Protein AF-A0A6J6EUC8-F1 (afdb_monomer)

Foldseek 3Di:
DFDAFDWAAEQWECFPNDTDGTIFTHHRLFTADGPYHHDDFWYKFFFFEAEFAQAEQQDGLLQDDALVSVQNRQLLSLVQRAQAYAHEDAQDDLVSLLVSQLSLQVCQVPPDPSGRHYLWHEYADLQADLQLCQPGDSVRRDHDDPVSVVSSVVSIGAAEYEHAQPGVCNLVNLLVCVVVNHAYAYELYADFLVSLVSSVVSPHAEHAAQPRSWHPDDPVGGTNNVSQLVDLRHAYEHEQDCARDHLVVVLVSCVSHQLRYAYHQSHGNCASPAFDWGDRNPFIWGDDPQFTAGPVRRGDTGNDGLLNSLVSCVVSVHDNSSSLCNGFQVVCVSSVNNVTRRHDGGGRIDIRGD

Sequence (354 aa):
MFLSDGIIATSRAYVNNEWIDGGIKVIDSKLTSYGEVAGQNGMAIPGYVDLQVNGHGGVDLLTAKSTDEIRKLSRSLYANGVIAFLPTLITGPKELSLHALNLIEAVRKNPLPGEAQIIGTHLEGPFISPVKSGMHPVEHIKVPDQTLIGEFLRAGKISQVTIAPELPGAIELIKFLTASGVVVSLGHSNATAAQAHAGFDAGAKTITHLWNAMKKRSESEPGLAQVALERDDVIIQLIIDEVHLDSELVIHSLKQCPGRFIVTNDAVSAAGVGEGVFAFGETDIKVENGRATGMDGTLAGGVGTLDKSLKLMWEYGVGLEDAIDSVTSRPADLMDMGQLGRLDLGSPVQILSL

Secondary structure (DSSP, 8-state):
-B--SEEE--SEEEETTEEEESEEEEETTEEEEEEES--SS-EEEEPEEEEEESEETTEESSS--SHHHHHHHHHHHHHTTEEEEEEEEES--HHHHHHHHHHHHHHHHS--TTSPEE--EEEE-SSS-GGG-TTS-GGG-----HHHHHHHHHHS-EEEEEE-TTSTTHHHHHHHHHHTTPEEEE-SB---HHHHHHHHHTT--EESSTTTTBPPPPSS---HHHHHHH-TT-EEEEE-SSSSS-HHHHHHHHTTSTT-EEEE--B-TTTTT-SEEEEETTEEEEEETTEEEETTS-B-SB---HHHHHHHHHHTT--HHHHHHHTTHHHHHHTT-TTSS-B-TTS-EEEE--

Structure (mmCIF, N/CA/C/O backbone):
data_AF-A0A6J6EUC8-F1
#
_entry.id   AF-A0A6J6EUC8-F1
#
loop_
_atom_site.group_PDB
_atom_site.id
_atom_site.type_symbol
_atom_site.label_atom_id
_atom_site.label_alt_id
_atom_site.label_comp_id
_atom_site.label_asym_id
_atom_site.label_entity_id
_atom_site.label_seq_id
_atom_site.pdbx_PDB_ins_code
_atom_site.Cartn_x
_atom_site.Cartn_y
_atom_site.Cartn_z
_atom_site.occupancy
_atom_site.B_iso_or_equiv
_atom_site.auth_seq_id
_atom_site.auth_comp_id
_atom_site.auth_asym_id
_atom_site.auth_atom_id
_atom_site.pdbx_PDB_model_num
ATOM 1 N N . MET A 1 1 ? 13.551 2.974 -11.240 1.00 68.62 1 MET A N 1
ATOM 2 C CA . MET A 1 1 ? 13.252 4.003 -12.271 1.00 68.62 1 MET A CA 1
ATOM 3 C C . MET A 1 1 ? 12.922 3.304 -13.580 1.00 68.62 1 MET A C 1
ATOM 5 O O . MET A 1 1 ? 13.619 2.356 -13.932 1.00 68.62 1 MET A O 1
ATOM 9 N N . PHE A 1 2 ? 11.869 3.746 -14.271 1.00 85.69 2 PHE A N 1
ATOM 10 C CA . PHE A 1 2 ? 11.468 3.157 -15.549 1.00 85.69 2 PHE A CA 1
ATOM 11 C C . PHE A 1 2 ? 12.438 3.501 -16.674 1.00 85.69 2 PHE A C 1
ATOM 13 O O . PHE A 1 2 ? 13.008 4.591 -16.724 1.00 85.69 2 PHE A O 1
ATOM 20 N N . LEU A 1 3 ? 12.601 2.550 -17.584 1.00 84.00 3 LEU A N 1
ATOM 21 C CA . LEU A 1 3 ? 13.390 2.715 -18.796 1.00 84.00 3 LEU A CA 1
ATOM 22 C C . LEU A 1 3 ? 12.573 3.487 -19.835 1.00 84.00 3 LEU A C 1
ATOM 24 O O . LEU A 1 3 ? 11.382 3.223 -19.966 1.00 84.00 3 LEU A O 1
ATOM 28 N N . SER A 1 4 ? 13.192 4.414 -20.571 1.00 84.38 4 SER A N 1
ATOM 29 C CA . SER A 1 4 ? 12.498 5.190 -21.610 1.00 84.38 4 SER A CA 1
ATOM 30 C C . SER A 1 4 ? 12.631 4.552 -22.992 1.00 84.38 4 SER A C 1
ATOM 32 O O . SER A 1 4 ? 11.620 4.231 -23.608 1.00 84.38 4 SER A O 1
ATOM 34 N N . ASP A 1 5 ? 13.861 4.305 -23.449 1.00 89.44 5 ASP A N 1
ATOM 35 C CA . ASP A 1 5 ? 14.155 3.769 -24.777 1.00 89.44 5 ASP A CA 1
ATOM 36 C C . ASP A 1 5 ? 15.457 2.966 -24.774 1.00 89.44 5 ASP A C 1
ATOM 38 O O . ASP A 1 5 ? 16.416 3.313 -24.081 1.00 89.44 5 ASP A O 1
ATOM 42 N N . GLY A 1 6 ? 15.515 1.923 -25.601 1.00 90.12 6 GLY A N 1
ATOM 43 C CA . GLY A 1 6 ? 16.749 1.203 -25.911 1.00 90.12 6 GLY A CA 1
ATOM 44 C C . GLY A 1 6 ? 16.626 -0.314 -25.842 1.00 90.12 6 GLY A C 1
ATOM 45 O O . GLY A 1 6 ? 15.612 -0.866 -25.421 1.00 90.12 6 GLY A O 1
ATOM 46 N N . ILE A 1 7 ? 17.694 -0.989 -26.271 1.00 88.94 7 ILE A N 1
ATOM 47 C CA . ILE A 1 7 ? 17.901 -2.422 -26.037 1.00 88.94 7 ILE A CA 1
ATOM 48 C C . ILE A 1 7 ? 18.759 -2.541 -24.783 1.00 88.94 7 ILE A C 1
ATOM 50 O O . ILE A 1 7 ? 19.868 -2.006 -24.741 1.00 88.94 7 ILE A O 1
ATOM 54 N N . ILE A 1 8 ? 18.240 -3.213 -23.761 1.00 89.62 8 ILE A N 1
ATOM 55 C CA . ILE A 1 8 ? 18.886 -3.341 -22.458 1.00 89.62 8 ILE A CA 1
ATOM 56 C C . ILE A 1 8 ? 19.266 -4.798 -22.252 1.00 89.62 8 ILE A C 1
ATOM 58 O O . ILE A 1 8 ? 18.410 -5.679 -22.221 1.00 89.62 8 ILE A O 1
ATOM 62 N N . ALA A 1 9 ? 20.564 -5.042 -22.101 1.00 89.75 9 ALA A N 1
ATOM 63 C CA . ALA A 1 9 ? 21.110 -6.363 -21.837 1.00 89.75 9 ALA A CA 1
ATOM 64 C C . ALA A 1 9 ? 20.916 -6.725 -20.352 1.00 89.75 9 ALA A C 1
ATOM 66 O O . ALA A 1 9 ? 21.792 -6.479 -19.525 1.00 89.75 9 ALA A O 1
ATOM 67 N N . THR A 1 10 ? 19.748 -7.273 -20.016 1.00 91.00 10 THR A N 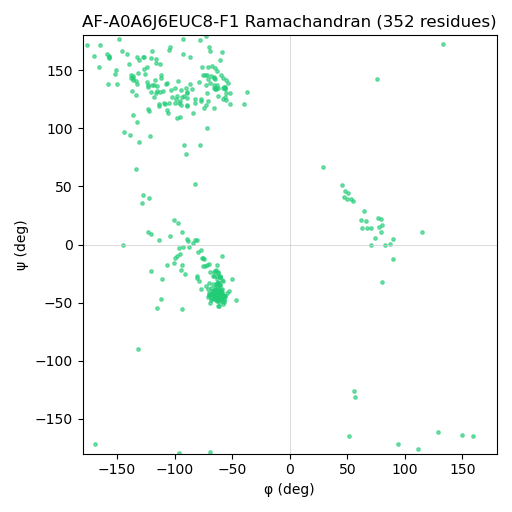1
ATOM 68 C CA . THR A 1 10 ? 19.441 -7.882 -18.711 1.00 91.00 10 THR A CA 1
ATOM 69 C C . THR A 1 10 ? 19.862 -9.348 -18.674 1.00 91.00 10 THR A C 1
ATOM 71 O O . THR A 1 10 ? 20.052 -9.964 -19.725 1.00 91.00 10 THR A O 1
ATOM 74 N N . SER A 1 11 ? 20.012 -9.919 -17.476 1.00 91.38 11 SER A N 1
ATOM 75 C CA . SER A 1 11 ? 20.226 -11.366 -17.338 1.00 91.38 11 SER A CA 1
ATOM 76 C C . SER A 1 11 ? 18.962 -12.149 -17.702 1.00 91.38 11 SER A C 1
ATOM 78 O O . SER A 1 11 ? 19.032 -13.136 -18.431 1.00 91.38 11 SER A O 1
ATOM 80 N N . ARG A 1 12 ? 17.805 -11.674 -17.229 1.00 93.62 12 ARG A N 1
ATOM 81 C CA . ARG A 1 12 ? 16.477 -12.243 -17.482 1.00 93.62 12 ARG A CA 1
ATOM 82 C C . ARG A 1 12 ? 15.367 -11.215 -17.251 1.00 93.62 12 ARG A C 1
ATOM 84 O O . ARG A 1 12 ? 15.584 -10.198 -16.588 1.00 93.62 12 ARG A O 1
ATOM 91 N N . ALA A 1 13 ? 14.175 -11.506 -17.757 1.00 94.44 13 ALA A N 1
ATOM 92 C CA . ALA A 1 13 ? 12.955 -10.725 -17.587 1.00 94.44 13 ALA A CA 1
ATOM 93 C C . ALA A 1 13 ? 11.841 -11.578 -16.962 1.00 94.44 13 ALA A C 1
ATOM 95 O O . ALA A 1 13 ? 11.642 -12.714 -17.382 1.00 94.44 13 ALA A O 1
ATOM 96 N N . TYR A 1 14 ? 11.121 -11.040 -15.976 1.00 96.19 14 TYR A N 1
ATOM 97 C CA . TYR A 1 14 ? 10.009 -11.720 -15.302 1.00 96.19 14 TYR A CA 1
ATOM 98 C C . TYR A 1 14 ? 8.685 -11.422 -16.015 1.00 96.19 14 TYR A C 1
ATOM 100 O O . TYR A 1 14 ? 7.937 -10.535 -15.606 1.00 96.19 14 TYR A O 1
ATOM 108 N N . VAL A 1 15 ? 8.443 -12.100 -17.137 1.00 94.06 15 VAL A N 1
ATOM 109 C CA . VAL A 1 15 ? 7.322 -11.854 -18.059 1.00 94.06 15 VAL A CA 1
ATOM 110 C C . VAL A 1 15 ? 6.198 -12.839 -17.765 1.00 94.06 15 VAL A C 1
ATOM 112 O O . VAL A 1 15 ? 6.435 -14.039 -17.744 1.00 94.06 15 VAL A O 1
ATOM 115 N N . ASN A 1 16 ? 4.970 -12.352 -17.559 1.00 89.06 16 ASN A N 1
ATOM 116 C CA . ASN A 1 16 ? 3.799 -13.197 -17.267 1.00 89.06 16 ASN A CA 1
ATOM 117 C C . ASN A 1 16 ? 4.045 -14.268 -16.180 1.00 89.06 16 ASN A C 1
ATOM 119 O O . ASN A 1 16 ? 3.567 -15.394 -16.290 1.00 89.06 16 ASN A O 1
ATOM 123 N N . ASN A 1 17 ? 4.767 -13.891 -15.120 1.00 87.88 17 ASN A N 1
ATOM 124 C CA . ASN A 1 17 ? 5.156 -14.746 -13.992 1.00 87.88 17 ASN A CA 1
ATOM 125 C C . ASN A 1 17 ? 6.132 -15.888 -14.345 1.00 87.88 17 ASN A C 1
ATOM 127 O O . ASN A 1 17 ? 6.264 -16.853 -13.595 1.00 87.88 17 ASN A O 1
ATOM 131 N N . GLU A 1 18 ? 6.846 -15.771 -15.465 1.00 93.50 18 GLU A N 1
ATOM 132 C CA . GLU A 1 18 ? 7.901 -16.694 -15.876 1.00 93.50 18 GLU A CA 1
ATOM 133 C C . GLU A 1 18 ? 9.207 -15.938 -16.151 1.00 93.50 18 GLU A C 1
ATOM 135 O O . GLU A 1 18 ? 9.219 -14.799 -16.623 1.00 93.50 18 GLU A O 1
ATOM 140 N N . TRP A 1 19 ? 10.342 -16.576 -15.860 1.00 95.81 19 TRP A N 1
ATOM 141 C CA . TRP A 1 19 ? 11.646 -16.025 -16.218 1.00 95.81 19 TRP A CA 1
ATOM 142 C C . TRP A 1 19 ? 11.984 -16.336 -17.670 1.00 95.81 19 TRP A C 1
ATOM 144 O O . TRP A 1 19 ? 12.097 -17.499 -18.053 1.00 95.81 19 TRP A O 1
ATOM 154 N N . ILE A 1 20 ? 12.221 -15.284 -18.446 1.00 94.94 20 ILE A N 1
ATOM 155 C CA . ILE A 1 20 ? 12.737 -15.365 -19.808 1.00 94.94 20 ILE A CA 1
ATOM 156 C C . ILE A 1 20 ? 14.179 -14.871 -19.813 1.00 94.94 20 ILE A C 1
ATOM 158 O O . ILE A 1 20 ? 14.445 -13.729 -19.435 1.00 94.94 20 ILE A O 1
ATOM 162 N N . ASP A 1 21 ? 15.111 -15.717 -20.241 1.00 93.31 21 ASP A N 1
ATOM 163 C CA . ASP A 1 21 ? 16.520 -15.343 -20.352 1.00 93.31 21 ASP A CA 1
ATOM 164 C C . ASP A 1 21 ? 16.726 -14.275 -21.428 1.00 93.31 21 ASP A C 1
ATOM 166 O O . ASP A 1 21 ? 16.109 -14.313 -22.495 1.00 93.31 21 ASP A O 1
ATOM 170 N N . GLY A 1 22 ? 17.647 -13.350 -21.167 1.00 90.81 22 GLY A N 1
ATOM 171 C CA . GLY A 1 22 ? 18.062 -12.353 -22.142 1.00 90.81 22 GLY A CA 1
ATOM 172 C C . GLY A 1 22 ? 17.648 -10.922 -21.826 1.00 90.81 22 GLY A C 1
ATOM 173 O O . GLY A 1 22 ? 17.116 -10.589 -20.762 1.00 90.81 22 GLY A O 1
ATOM 174 N N . GLY A 1 23 ? 17.966 -10.056 -22.783 1.00 91.00 23 GLY A N 1
ATOM 175 C CA . GLY A 1 23 ? 17.676 -8.633 -22.738 1.00 91.00 23 GLY A CA 1
ATOM 176 C C . GLY A 1 23 ? 16.225 -8.291 -23.071 1.00 91.00 23 GLY A C 1
ATOM 177 O O . GLY A 1 23 ? 15.429 -9.136 -23.489 1.00 91.00 23 GLY A O 1
ATOM 178 N N . ILE A 1 24 ? 15.913 -7.006 -22.957 1.00 94.31 24 ILE A N 1
ATOM 179 C CA . ILE A 1 24 ? 14.626 -6.419 -23.333 1.00 94.31 24 ILE A CA 1
ATOM 180 C C . ILE A 1 24 ? 14.818 -5.241 -24.285 1.00 94.31 24 ILE A C 1
ATOM 182 O O . ILE A 1 24 ? 15.885 -4.627 -24.325 1.00 94.31 24 ILE A O 1
ATOM 186 N N . LYS A 1 25 ? 13.758 -4.865 -24.998 1.00 94.38 25 LYS A N 1
ATOM 187 C CA . LYS A 1 25 ? 13.698 -3.617 -25.758 1.00 94.38 25 LYS A CA 1
ATOM 188 C C . LYS A 1 25 ? 12.556 -2.743 -25.277 1.00 94.38 25 LYS A C 1
ATOM 190 O O . LYS A 1 25 ? 11.410 -3.188 -25.210 1.00 94.38 25 LYS A O 1
ATOM 195 N N . VAL A 1 26 ? 12.860 -1.479 -25.027 1.00 93.94 26 VAL A N 1
ATOM 196 C CA . VAL A 1 26 ? 11.904 -0.472 -24.570 1.00 93.94 26 VAL A CA 1
ATOM 197 C C . VAL A 1 26 ? 11.805 0.640 -25.607 1.00 93.94 26 VAL A C 1
ATOM 199 O O . VAL A 1 26 ? 12.823 1.048 -26.168 1.00 93.94 26 VAL A O 1
ATOM 202 N N . ILE A 1 27 ? 10.583 1.088 -25.889 1.00 92.81 27 ILE A N 1
ATOM 203 C CA . ILE A 1 27 ? 10.290 2.265 -26.717 1.00 92.81 27 ILE A CA 1
ATOM 204 C C . ILE A 1 27 ? 9.180 3.051 -26.021 1.00 92.81 27 ILE A C 1
ATOM 206 O O . ILE A 1 27 ? 8.184 2.448 -25.616 1.00 92.81 27 ILE A O 1
ATOM 210 N N . ASP A 1 28 ? 9.333 4.367 -25.878 1.00 89.69 28 ASP A N 1
ATOM 211 C CA . ASP A 1 28 ? 8.335 5.246 -25.248 1.00 89.69 28 ASP A CA 1
ATOM 212 C C . ASP A 1 28 ? 7.865 4.741 -23.864 1.00 89.69 28 ASP A C 1
ATOM 214 O O . ASP A 1 28 ? 6.675 4.732 -23.535 1.00 89.69 28 ASP A O 1
ATOM 218 N N . SER A 1 29 ? 8.812 4.297 -23.033 1.00 88.81 29 SER A N 1
ATOM 219 C CA . SER A 1 29 ? 8.580 3.689 -21.710 1.00 88.81 29 SER A CA 1
ATOM 220 C C . SER A 1 29 ? 7.776 2.384 -21.702 1.00 88.81 29 SER A C 1
ATOM 222 O O . SER A 1 29 ? 7.216 2.017 -20.669 1.00 88.81 29 SER A O 1
ATOM 224 N N . LYS A 1 30 ? 7.706 1.672 -22.830 1.00 92.12 30 LYS A N 1
ATOM 225 C CA . LYS A 1 30 ? 6.969 0.409 -22.957 1.00 92.12 30 LYS A CA 1
ATOM 226 C C . LYS A 1 30 ? 7.862 -0.722 -23.433 1.00 92.12 30 LYS A C 1
ATOM 228 O O . LYS A 1 30 ? 8.633 -0.553 -24.377 1.00 92.12 30 LYS A O 1
ATOM 233 N N . LEU A 1 31 ? 7.713 -1.896 -22.826 1.00 94.06 31 LEU A N 1
ATOM 234 C CA . LEU A 1 31 ? 8.337 -3.124 -23.309 1.00 94.06 31 LEU A CA 1
ATOM 235 C C . LEU A 1 31 ? 7.806 -3.469 -24.712 1.00 94.06 31 LEU A C 1
ATOM 237 O O . LEU A 1 31 ? 6.598 -3.540 -24.922 1.00 94.06 31 LEU A O 1
ATOM 241 N N . THR A 1 32 ? 8.701 -3.688 -25.673 1.00 96.19 32 THR A N 1
ATOM 242 C CA . THR A 1 32 ? 8.358 -4.004 -27.076 1.00 96.19 32 THR A CA 1
ATOM 243 C C . THR A 1 32 ? 8.897 -5.351 -27.550 1.00 96.19 32 THR A C 1
ATOM 245 O O . THR A 1 32 ? 8.328 -5.935 -28.470 1.00 96.19 32 THR A O 1
ATOM 248 N N . SER A 1 33 ? 9.948 -5.865 -26.913 1.00 94.56 33 SER A N 1
ATOM 249 C CA . SER A 1 33 ? 10.435 -7.239 -27.075 1.00 94.56 33 SER A CA 1
ATOM 250 C C . SER A 1 33 ? 11.243 -7.675 -25.849 1.00 94.56 33 SER A C 1
ATOM 252 O O . SER A 1 33 ? 11.706 -6.843 -25.065 1.00 94.56 33 SER A O 1
ATOM 254 N N . TYR A 1 34 ? 11.396 -8.986 -25.683 1.00 93.94 34 TYR A N 1
ATOM 255 C CA . TYR A 1 34 ? 12.199 -9.645 -24.65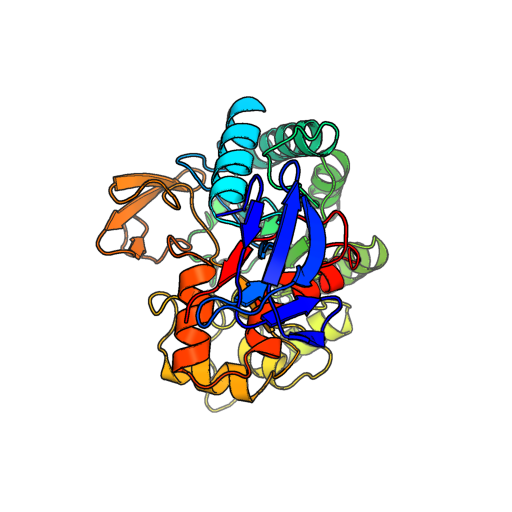2 1.00 93.94 34 TYR A CA 1
ATOM 256 C C . TYR A 1 34 ? 12.893 -10.875 -25.256 1.00 93.94 34 TYR A C 1
ATOM 258 O O . TYR A 1 34 ? 12.522 -11.320 -26.344 1.00 93.94 34 TYR A O 1
ATOM 266 N N . GLY A 1 35 ? 13.904 -11.411 -24.570 1.00 88.94 35 GLY A N 1
ATOM 267 C CA . GLY A 1 35 ? 14.768 -12.460 -25.126 1.00 88.94 35 GLY A CA 1
ATOM 268 C C . GLY A 1 35 ? 15.833 -11.917 -26.084 1.00 88.94 35 GLY A C 1
ATOM 269 O O . GLY A 1 35 ? 16.338 -12.644 -26.938 1.00 88.94 35 GLY A O 1
ATOM 270 N N . GLU A 1 36 ? 16.159 -10.626 -25.966 1.00 88.50 36 GLU A N 1
ATOM 271 C CA . GLU A 1 36 ? 17.263 -9.993 -26.692 1.00 88.50 36 GLU A CA 1
ATOM 272 C C . GLU A 1 36 ? 18.619 -10.515 -26.178 1.00 88.50 36 GLU A C 1
ATOM 274 O O . GLU A 1 36 ? 18.688 -11.342 -25.266 1.00 88.50 36 GLU A O 1
ATOM 279 N N . VAL A 1 37 ? 19.731 -10.009 -26.722 1.00 85.12 37 VAL A N 1
ATOM 280 C CA . VAL A 1 37 ? 21.082 -10.400 -26.277 1.00 85.12 37 VAL A CA 1
ATOM 281 C C . VAL A 1 37 ? 21.219 -10.265 -24.755 1.00 85.12 37 VAL A C 1
ATOM 283 O O . VAL A 1 37 ? 21.057 -9.178 -24.197 1.00 85.12 37 VAL A O 1
ATOM 286 N N . ALA A 1 38 ? 21.529 -11.385 -24.098 1.00 80.38 38 ALA A N 1
ATOM 287 C CA . ALA A 1 38 ? 21.681 -11.456 -22.653 1.00 80.38 38 ALA A CA 1
ATOM 288 C C . ALA A 1 38 ? 22.861 -10.609 -22.164 1.00 80.38 38 ALA A C 1
ATOM 290 O O . ALA A 1 38 ? 23.968 -10.672 -22.706 1.00 80.38 38 ALA A O 1
ATOM 291 N N . GLY A 1 39 ? 22.617 -9.841 -21.106 1.00 83.50 39 GLY A N 1
ATOM 292 C CA . GLY A 1 39 ? 23.663 -9.245 -20.284 1.00 83.50 39 GLY A CA 1
ATOM 293 C C . GLY A 1 39 ? 23.960 -10.101 -19.057 1.00 83.50 39 GLY A C 1
ATOM 294 O O . GLY A 1 39 ? 23.367 -11.155 -18.851 1.00 83.50 39 GLY A O 1
ATOM 295 N N . GLN A 1 40 ? 24.890 -9.639 -18.221 1.00 78.88 40 GLN A N 1
ATOM 296 C C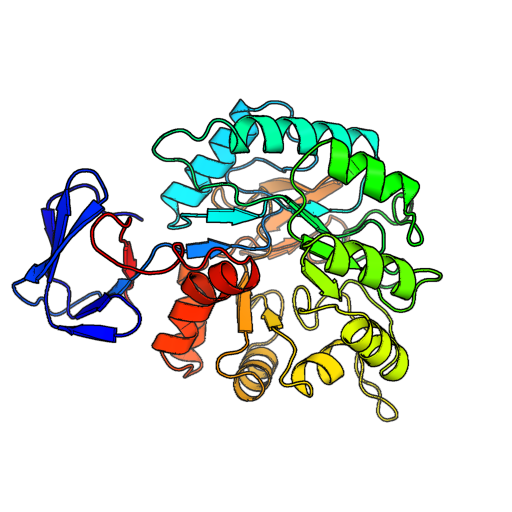A . GLN A 1 40 ? 25.253 -10.344 -16.983 1.00 78.88 40 GLN A CA 1
ATOM 297 C C . GLN A 1 40 ? 24.596 -9.763 -15.724 1.00 78.88 40 GLN A C 1
ATOM 299 O O . GLN A 1 40 ? 24.642 -10.404 -14.681 1.00 78.88 40 GLN A O 1
ATOM 304 N N . ASN A 1 41 ? 23.975 -8.581 -15.807 1.00 82.50 41 ASN A N 1
ATOM 305 C CA . ASN A 1 41 ? 23.509 -7.834 -14.638 1.00 82.50 41 ASN A CA 1
ATOM 306 C C . ASN A 1 41 ? 22.068 -7.349 -14.812 1.00 82.50 41 ASN A C 1
ATOM 308 O O . ASN A 1 41 ? 21.671 -6.964 -15.910 1.00 82.50 41 ASN A O 1
ATOM 312 N N . GLY A 1 42 ? 21.337 -7.285 -13.697 1.00 89.75 42 GLY A N 1
ATOM 313 C CA . GLY A 1 42 ? 19.998 -6.708 -13.624 1.00 89.75 42 GLY A CA 1
ATOM 314 C C . GLY A 1 42 ? 18.905 -7.603 -14.211 1.00 89.75 42 GLY A C 1
ATOM 315 O O . GLY A 1 42 ? 19.091 -8.271 -15.228 1.00 89.75 42 GLY A O 1
ATOM 316 N N . MET A 1 43 ? 17.746 -7.597 -13.564 1.00 94.44 43 MET A N 1
ATOM 317 C CA . MET A 1 43 ? 16.562 -8.344 -13.982 1.00 94.44 43 MET A CA 1
ATOM 318 C C . MET A 1 43 ? 15.454 -7.368 -14.350 1.00 94.44 43 MET A C 1
ATOM 320 O O . MET A 1 43 ? 15.180 -6.437 -13.594 1.00 94.44 43 MET A O 1
ATOM 324 N N . ALA A 1 44 ? 14.814 -7.568 -15.499 1.00 95.31 44 ALA A N 1
ATOM 325 C CA . ALA A 1 44 ? 13.644 -6.782 -15.865 1.00 95.31 44 ALA A CA 1
ATOM 326 C C . ALA A 1 44 ? 12.423 -7.293 -15.095 1.00 95.31 44 ALA A C 1
ATOM 328 O O . ALA A 1 44 ? 12.084 -8.472 -15.188 1.00 95.31 44 ALA A O 1
ATOM 329 N N . ILE A 1 45 ? 11.769 -6.412 -14.343 1.00 96.06 45 ILE A N 1
ATOM 330 C CA . ILE A 1 45 ? 10.596 -6.749 -13.531 1.00 96.06 45 ILE A CA 1
ATOM 331 C C . ILE A 1 45 ? 9.431 -5.791 -13.832 1.00 96.06 45 ILE A C 1
ATOM 333 O O . ILE A 1 45 ? 9.660 -4.699 -14.378 1.00 96.06 45 ILE A O 1
ATOM 337 N N . PRO A 1 46 ? 8.186 -6.167 -13.485 1.00 95.50 46 PRO A N 1
ATOM 338 C CA . PRO A 1 46 ? 7.051 -5.260 -13.577 1.00 95.50 46 PRO A CA 1
ATOM 339 C C . PRO A 1 46 ? 7.244 -4.030 -12.682 1.00 95.50 46 PRO A C 1
ATOM 341 O O . PRO A 1 46 ? 7.999 -4.046 -11.706 1.00 95.50 46 PRO A O 1
ATOM 344 N N . GLY A 1 47 ? 6.526 -2.957 -13.006 1.00 96.00 47 GLY A N 1
ATOM 345 C CA . GLY A 1 47 ? 6.386 -1.824 -12.100 1.00 96.00 47 GLY A CA 1
ATOM 346 C C . GLY A 1 47 ? 5.577 -2.174 -10.850 1.00 96.00 47 GLY A C 1
ATOM 347 O O . GLY A 1 47 ? 4.721 -3.062 -10.881 1.00 96.00 47 GLY A O 1
ATOM 348 N N . TYR A 1 48 ? 5.831 -1.450 -9.765 1.00 97.94 48 TYR A N 1
ATOM 349 C CA . TYR A 1 48 ? 5.238 -1.725 -8.463 1.00 97.94 48 TYR A CA 1
ATOM 350 C C . TYR A 1 48 ? 3.782 -1.275 -8.343 1.00 97.94 48 TYR A C 1
ATOM 352 O O . TYR A 1 48 ? 3.363 -0.297 -8.972 1.00 97.94 48 TYR A O 1
ATOM 360 N N . VAL A 1 49 ? 3.034 -1.959 -7.479 1.00 98.50 49 VAL A N 1
ATOM 361 C CA . VAL A 1 49 ? 1.687 -1.576 -7.055 1.00 98.50 49 VAL A CA 1
ATOM 362 C C . VAL A 1 49 ? 1.663 -1.450 -5.533 1.00 98.50 49 VAL A C 1
ATOM 364 O O . VAL A 1 49 ? 1.864 -2.441 -4.838 1.00 98.50 49 VAL A O 1
ATOM 367 N N . ASP A 1 50 ? 1.412 -0.243 -5.021 1.00 98.56 50 ASP A N 1
ATOM 368 C CA . ASP A 1 50 ? 1.425 0.039 -3.577 1.00 98.56 50 ASP A CA 1
ATOM 369 C C . ASP A 1 50 ? 0.009 0.294 -3.041 1.00 98.56 50 ASP A C 1
ATOM 371 O O . ASP A 1 50 ? -0.699 1.187 -3.506 1.00 98.56 50 ASP A O 1
ATOM 375 N N . LEU A 1 51 ? -0.432 -0.503 -2.069 1.00 98.75 51 LEU A N 1
ATOM 376 C CA . LEU A 1 51 ? -1.796 -0.436 -1.537 1.00 98.75 51 LEU A CA 1
ATOM 377 C C . LEU A 1 51 ? -1.946 0.474 -0.315 1.00 98.75 51 LEU A C 1
ATOM 379 O O . LEU A 1 51 ? -3.072 0.624 0.161 1.00 98.75 51 LEU A O 1
ATOM 383 N N . GLN A 1 52 ? -0.859 1.071 0.182 1.00 98.69 52 GLN A N 1
ATOM 384 C CA . GLN A 1 52 ? -0.920 1.961 1.338 1.00 98.69 52 GLN A CA 1
ATOM 385 C C . GLN A 1 52 ? 0.075 3.123 1.208 1.00 98.69 52 GLN A C 1
ATOM 387 O O . GLN A 1 52 ? 1.262 3.006 1.509 1.00 98.69 52 GLN A O 1
ATOM 392 N N . VAL A 1 53 ? -0.415 4.272 0.737 1.00 98.69 53 VAL A N 1
ATOM 393 C CA . VAL A 1 53 ? 0.394 5.482 0.532 1.00 98.69 53 VAL A CA 1
ATOM 394 C C . VAL A 1 53 ? -0.340 6.675 1.118 1.00 98.69 53 VAL A C 1
ATOM 396 O O . VAL A 1 53 ? -1.281 7.156 0.503 1.00 98.69 53 VAL A O 1
ATOM 399 N N . ASN A 1 54 ? 0.099 7.189 2.265 1.00 98.44 54 ASN A N 1
ATOM 400 C CA . ASN A 1 54 ? -0.463 8.387 2.908 1.00 98.44 54 ASN A CA 1
ATOM 401 C C . ASN A 1 54 ? 0.075 9.685 2.288 1.00 98.44 54 ASN A C 1
ATOM 403 O O . ASN A 1 54 ? -0.590 10.721 2.269 1.00 98.44 54 ASN A O 1
ATOM 407 N N . GLY A 1 55 ? 1.300 9.636 1.765 1.00 98.00 55 GLY A N 1
ATOM 408 C CA . GLY A 1 55 ? 1.974 10.765 1.146 1.00 98.00 55 GLY A CA 1
ATOM 409 C C . GLY A 1 55 ? 3.253 10.357 0.418 1.00 98.00 55 GLY A C 1
ATOM 410 O O . GLY A 1 55 ? 3.791 9.278 0.637 1.00 98.00 55 GLY A O 1
ATOM 411 N N . HIS A 1 56 ? 3.732 11.228 -0.471 1.00 98.19 56 HIS A N 1
ATOM 412 C CA . HIS A 1 56 ? 5.022 11.085 -1.154 1.00 98.19 56 HIS A CA 1
ATOM 413 C C . HIS A 1 56 ? 5.419 12.418 -1.8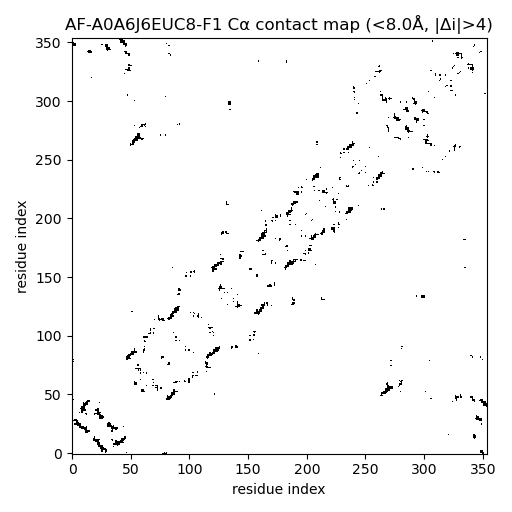14 1.00 98.19 56 HIS A C 1
ATOM 415 O O . HIS A 1 56 ? 4.563 13.218 -2.199 1.00 98.19 56 HIS A O 1
ATOM 421 N N . GLY A 1 57 ? 6.714 12.681 -1.996 1.00 97.00 57 GLY A N 1
ATOM 422 C CA . GLY A 1 57 ? 7.206 13.855 -2.729 1.00 97.00 57 GLY A CA 1
ATOM 423 C C . GLY A 1 57 ? 6.869 15.200 -2.067 1.00 97.00 57 GLY A C 1
ATOM 424 O O . GLY A 1 57 ? 6.706 16.219 -2.752 1.00 97.00 57 GLY A O 1
ATOM 425 N N . GLY A 1 58 ? 6.736 15.211 -0.740 1.00 97.00 58 GLY A N 1
ATOM 426 C CA . GLY A 1 58 ? 6.408 16.382 0.073 1.00 97.00 58 GLY A CA 1
ATOM 427 C C . GLY A 1 58 ? 4.922 16.728 0.078 1.00 97.00 58 GLY A C 1
ATOM 428 O O . GLY A 1 58 ? 4.576 17.864 0.385 1.00 97.00 58 GLY A O 1
ATOM 429 N N . VAL A 1 59 ? 4.060 15.794 -0.326 1.00 98.12 59 VAL A N 1
ATOM 430 C CA . VAL A 1 59 ? 2.601 15.949 -0.323 1.00 98.12 59 VAL A CA 1
ATOM 431 C C . VAL A 1 59 ? 2.004 14.908 0.615 1.00 98.12 59 VAL A C 1
ATOM 433 O O . VAL A 1 59 ? 2.288 13.721 0.476 1.00 98.12 59 VAL A O 1
ATOM 436 N N . ASP A 1 60 ? 1.186 15.367 1.554 1.00 98.06 60 ASP A N 1
ATOM 437 C CA . ASP A 1 60 ? 0.295 14.551 2.381 1.00 98.06 60 ASP A CA 1
ATOM 438 C C . ASP A 1 60 ? -1.092 14.528 1.724 1.00 98.06 60 ASP A C 1
ATOM 440 O O . ASP A 1 60 ? -1.586 15.568 1.285 1.00 98.06 60 ASP A O 1
ATOM 444 N N . LEU A 1 61 ? -1.709 13.352 1.597 1.00 98.31 61 LEU A N 1
ATOM 445 C CA . LEU A 1 61 ? -2.970 13.214 0.863 1.00 98.31 61 LEU A CA 1
ATOM 446 C C . LEU A 1 61 ? -4.167 13.804 1.602 1.00 98.31 61 LEU A C 1
ATOM 448 O O . LEU A 1 61 ? -5.063 14.341 0.952 1.00 98.31 61 LEU A O 1
ATOM 452 N N . LEU A 1 62 ? -4.199 13.707 2.933 1.00 97.75 62 LEU A N 1
ATOM 453 C CA . LEU A 1 62 ? -5.330 14.184 3.727 1.00 97.75 62 LEU A CA 1
ATOM 454 C C . LEU A 1 62 ? -5.414 15.717 3.724 1.00 97.75 62 LEU A C 1
ATOM 456 O O . LEU A 1 62 ? -6.509 16.277 3.735 1.00 97.75 62 LEU A O 1
ATOM 460 N N . THR A 1 63 ? -4.264 16.390 3.667 1.00 97.12 63 THR A N 1
ATOM 461 C CA . THR A 1 63 ? -4.144 17.857 3.658 1.00 97.12 63 THR A CA 1
ATOM 462 C C . THR A 1 63 ? -3.829 18.453 2.285 1.00 97.12 63 THR A C 1
ATOM 464 O O . THR A 1 63 ? -3.610 19.665 2.178 1.00 97.12 63 THR A O 1
ATOM 467 N N . ALA A 1 64 ? -3.845 17.635 1.227 1.00 97.62 64 ALA A N 1
ATOM 468 C CA . ALA A 1 64 ? -3.657 18.095 -0.143 1.00 97.62 64 ALA A CA 1
ATOM 469 C C . ALA A 1 64 ? -4.690 19.174 -0.511 1.00 97.62 64 ALA A C 1
ATOM 471 O O . ALA A 1 64 ? -5.887 19.039 -0.260 1.00 97.62 64 ALA A O 1
ATOM 472 N N . LYS A 1 65 ? -4.221 20.250 -1.142 1.00 97.62 65 LYS A N 1
ATOM 473 C CA . LYS A 1 65 ? -5.005 21.467 -1.417 1.00 97.62 65 LYS A CA 1
ATOM 474 C C . LYS A 1 65 ? -5.533 21.540 -2.842 1.00 97.62 65 LYS A C 1
ATOM 476 O O . LYS A 1 65 ? -6.372 22.384 -3.156 1.00 97.62 65 LYS A O 1
ATOM 481 N N . SER A 1 66 ? -4.986 20.731 -3.746 1.00 98.62 66 SER A N 1
ATOM 482 C CA . SER A 1 66 ? -5.315 20.796 -5.169 1.00 98.62 66 SER A CA 1
ATOM 483 C C . SER A 1 66 ? -5.030 19.487 -5.900 1.00 98.62 66 SER A C 1
ATOM 485 O O . SER A 1 66 ? -4.250 18.650 -5.449 1.00 98.62 66 SER A O 1
ATOM 487 N N . THR A 1 67 ? -5.625 19.333 -7.085 1.00 98.69 67 THR A N 1
ATOM 488 C CA . THR A 1 67 ? -5.324 18.196 -7.971 1.00 98.69 67 THR A CA 1
ATOM 489 C C . THR A 1 67 ? -3.869 18.193 -8.446 1.00 98.69 67 THR A C 1
ATOM 491 O O . THR A 1 67 ? -3.318 17.119 -8.674 1.00 98.69 67 THR A O 1
ATOM 494 N N . ASP A 1 68 ? -3.211 19.354 -8.528 1.00 98.69 68 ASP A N 1
ATOM 495 C CA . ASP A 1 68 ? -1.794 19.450 -8.893 1.00 98.69 68 ASP A CA 1
ATOM 496 C C . ASP A 1 68 ? -0.879 18.824 -7.835 1.00 98.69 68 ASP A C 1
ATOM 498 O O . ASP A 1 68 ? 0.123 18.201 -8.187 1.00 98.69 68 ASP A O 1
ATOM 502 N N . GLU A 1 69 ? -1.234 18.913 -6.550 1.00 98.62 69 GLU A N 1
ATOM 503 C CA . GLU A 1 69 ? -0.499 18.234 -5.476 1.00 98.62 69 GLU A CA 1
ATOM 504 C C . GLU A 1 69 ? -0.665 16.710 -5.559 1.00 98.62 69 GLU A C 1
ATOM 506 O O . GLU A 1 69 ? 0.329 15.984 -5.498 1.00 98.62 69 GLU A O 1
ATOM 511 N N . ILE A 1 70 ? -1.881 16.215 -5.822 1.00 98.75 70 ILE A N 1
ATOM 512 C CA . ILE A 1 70 ? -2.133 14.780 -6.053 1.00 98.75 70 ILE A CA 1
ATOM 513 C C . ILE A 1 70 ? -1.344 14.271 -7.271 1.00 98.75 70 ILE A C 1
ATOM 515 O O . ILE A 1 70 ? -0.748 13.191 -7.238 1.00 98.75 70 ILE A O 1
ATOM 519 N N . ARG A 1 71 ? -1.280 15.060 -8.350 1.00 98.75 71 ARG A N 1
ATOM 520 C CA . ARG A 1 71 ? -0.476 14.735 -9.539 1.00 98.75 71 ARG A CA 1
ATOM 521 C C . ARG A 1 71 ? 1.017 14.762 -9.248 1.00 98.75 71 ARG A C 1
ATOM 523 O O . ARG A 1 71 ? 1.730 13.867 -9.691 1.00 98.75 71 ARG A O 1
ATOM 530 N N . LYS A 1 72 ? 1.507 15.746 -8.488 1.00 98.50 72 LYS A N 1
ATOM 531 C CA . LYS A 1 72 ? 2.909 15.811 -8.048 1.00 98.50 72 LYS A CA 1
ATOM 532 C C . LYS A 1 72 ? 3.295 14.546 -7.278 1.00 98.50 72 LYS A C 1
ATOM 534 O O . LYS A 1 72 ? 4.319 13.945 -7.601 1.00 98.50 72 LYS A O 1
ATOM 539 N N . LEU A 1 73 ? 2.464 14.126 -6.324 1.00 98.50 73 LEU A N 1
ATOM 540 C CA . LEU A 1 73 ? 2.634 12.873 -5.586 1.00 98.50 73 LEU A CA 1
ATOM 541 C C . LEU A 1 73 ? 2.675 11.676 -6.546 1.00 98.50 73 LEU A C 1
ATOM 543 O O . LEU A 1 73 ? 3.627 10.899 -6.523 1.00 98.50 73 LEU A O 1
ATOM 547 N N . SER A 1 74 ? 1.707 11.584 -7.463 1.00 98.56 74 SER A N 1
ATOM 548 C CA . SER A 1 74 ? 1.606 10.481 -8.433 1.00 98.56 74 SER A CA 1
ATOM 549 C C . SER A 1 74 ? 2.822 10.393 -9.368 1.00 98.56 74 SER A C 1
ATOM 551 O O . SER A 1 74 ? 3.291 9.297 -9.670 1.00 98.56 74 SER A O 1
ATOM 553 N N . ARG A 1 75 ? 3.382 11.529 -9.809 1.00 98.19 75 ARG A N 1
ATOM 554 C CA . ARG A 1 75 ? 4.633 11.579 -10.597 1.00 98.19 75 ARG A CA 1
ATOM 555 C C . ARG A 1 75 ? 5.845 11.174 -9.769 1.00 98.19 75 ARG A C 1
ATOM 557 O O . ARG A 1 75 ? 6.752 10.525 -10.281 1.00 98.19 75 ARG A O 1
ATOM 564 N N . SER A 1 76 ? 5.867 11.564 -8.496 1.00 97.81 76 SER A N 1
ATOM 565 C CA . SER A 1 76 ? 6.943 11.208 -7.573 1.00 97.81 76 SER A CA 1
ATOM 566 C C . SER A 1 76 ? 6.990 9.696 -7.337 1.00 97.81 76 SER A C 1
ATOM 568 O O . SER A 1 76 ? 8.063 9.107 -7.443 1.00 97.81 76 SER A O 1
ATOM 570 N N . LEU A 1 77 ? 5.838 9.053 -7.133 1.00 97.88 77 LEU A N 1
ATOM 571 C CA . LEU A 1 77 ? 5.717 7.592 -7.077 1.00 97.88 77 LEU A CA 1
ATOM 572 C C . LEU A 1 77 ? 6.165 6.927 -8.388 1.00 97.88 77 LEU A C 1
ATOM 574 O O . LEU A 1 77 ? 6.979 6.004 -8.366 1.00 97.88 77 LEU A O 1
ATOM 578 N N . TYR A 1 78 ? 5.709 7.441 -9.536 1.00 96.75 78 TYR A N 1
ATOM 579 C CA . TYR A 1 78 ? 6.085 6.912 -10.853 1.00 96.75 78 TYR A CA 1
ATOM 580 C C . TYR A 1 78 ? 7.597 6.961 -11.098 1.00 96.75 78 TYR A C 1
ATOM 582 O O . TYR A 1 78 ? 8.200 5.989 -11.551 1.00 96.75 78 TYR A O 1
ATOM 590 N N . ALA A 1 79 ? 8.254 8.062 -10.729 1.00 94.75 79 ALA A N 1
ATOM 591 C CA . ALA A 1 79 ? 9.709 8.177 -10.818 1.00 94.75 79 ALA A CA 1
ATOM 592 C C . ALA A 1 79 ? 10.447 7.120 -9.966 1.00 94.75 79 ALA A C 1
ATOM 594 O O . ALA A 1 79 ? 11.557 6.709 -10.317 1.00 94.75 79 ALA A O 1
ATOM 595 N N . ASN A 1 80 ? 9.807 6.638 -8.895 1.00 94.81 80 ASN A N 1
ATOM 596 C CA . ASN A 1 80 ? 10.312 5.616 -7.978 1.00 94.81 80 ASN A CA 1
ATOM 597 C C . ASN A 1 80 ? 9.798 4.197 -8.292 1.00 94.81 80 ASN A C 1
ATOM 599 O O . ASN A 1 80 ? 9.902 3.309 -7.454 1.00 94.81 80 ASN A O 1
ATOM 603 N N . GLY A 1 81 ? 9.297 3.954 -9.508 1.00 95.19 81 GLY A N 1
ATOM 604 C CA . GLY A 1 81 ? 8.987 2.599 -9.976 1.00 95.19 81 GLY A CA 1
ATOM 605 C C . GLY A 1 81 ? 7.573 2.107 -9.670 1.00 95.19 81 GLY A C 1
ATOM 606 O O . GLY A 1 81 ? 7.247 0.966 -9.989 1.00 95.19 81 GLY A O 1
ATOM 607 N N . VAL A 1 82 ? 6.709 2.950 -9.102 1.00 97.50 82 VAL A N 1
ATOM 608 C CA . VAL A 1 82 ? 5.307 2.606 -8.819 1.00 97.50 82 VAL A CA 1
ATOM 609 C C . VAL A 1 82 ? 4.432 2.950 -10.026 1.00 97.50 82 VAL A C 1
ATOM 611 O O . VAL A 1 82 ? 4.340 4.109 -10.424 1.00 97.50 82 VAL A O 1
ATOM 614 N N . ILE A 1 83 ? 3.767 1.955 -10.619 1.00 97.19 83 ILE A N 1
ATOM 615 C CA . ILE A 1 83 ? 2.833 2.163 -11.742 1.00 97.19 83 ILE A CA 1
ATOM 616 C C . ILE A 1 83 ? 1.400 2.394 -11.288 1.00 97.19 83 ILE A C 1
ATOM 618 O O . ILE A 1 83 ? 0.634 3.007 -12.025 1.00 97.19 83 ILE A O 1
ATOM 622 N N . ALA A 1 84 ? 1.024 1.900 -10.112 1.00 98.25 84 ALA A N 1
ATOM 623 C CA . ALA A 1 84 ? -0.323 2.033 -9.587 1.00 98.25 84 ALA A CA 1
ATOM 624 C C . ALA A 1 84 ? -0.315 2.057 -8.063 1.00 98.25 84 ALA A C 1
ATOM 626 O O . ALA A 1 84 ? 0.559 1.463 -7.439 1.00 98.25 84 ALA A O 1
ATOM 627 N N . PHE A 1 85 ? -1.280 2.743 -7.458 1.00 98.88 85 PHE A N 1
ATOM 628 C CA . PHE A 1 85 ? -1.349 2.822 -6.006 1.00 98.88 85 PHE A CA 1
ATOM 629 C C . PHE A 1 85 ? -2.746 3.145 -5.474 1.00 98.88 85 PHE A C 1
ATOM 631 O O . PHE A 1 85 ? -3.611 3.663 -6.196 1.00 98.88 85 PHE A O 1
ATOM 638 N N . LEU A 1 86 ? -2.946 2.858 -4.189 1.00 98.88 86 LEU A N 1
ATOM 639 C CA . LEU A 1 86 ? -4.048 3.384 -3.396 1.00 98.88 86 LEU A CA 1
ATOM 640 C C . LEU A 1 86 ? -3.560 4.593 -2.589 1.00 98.88 86 LEU A C 1
ATOM 642 O O . LEU A 1 86 ? -2.820 4.414 -1.625 1.00 98.88 86 LEU A O 1
ATOM 646 N N . PRO A 1 87 ? -3.972 5.827 -2.933 1.00 98.81 87 PRO A N 1
ATOM 647 C CA . PRO A 1 87 ? -3.920 6.926 -1.987 1.00 98.81 87 PRO A CA 1
ATOM 648 C C . PRO A 1 87 ? -4.681 6.541 -0.716 1.00 98.81 87 PRO A C 1
ATOM 650 O O . PRO A 1 87 ? -5.862 6.180 -0.780 1.00 98.81 87 PRO A O 1
ATOM 653 N N . THR A 1 88 ? -3.996 6.628 0.416 1.00 98.81 88 THR A N 1
ATOM 654 C CA . THR A 1 88 ? -4.500 6.286 1.740 1.00 98.81 88 THR A CA 1
ATOM 655 C C . THR A 1 88 ? -4.849 7.551 2.497 1.00 98.81 88 THR A C 1
ATOM 657 O O . THR A 1 88 ? -4.049 8.480 2.604 1.00 98.81 88 THR A O 1
ATOM 660 N N . LEU A 1 89 ? -6.076 7.600 3.006 1.00 98.56 89 LEU A N 1
ATOM 661 C CA . LEU A 1 89 ? -6.521 8.645 3.914 1.00 98.56 89 LEU A CA 1
ATOM 662 C C . LEU A 1 89 ? -6.623 8.051 5.312 1.00 98.56 89 LEU A C 1
ATOM 664 O O . LEU A 1 89 ? -7.461 7.178 5.552 1.00 98.56 89 LEU A O 1
ATOM 668 N N . ILE A 1 90 ? -5.789 8.551 6.219 1.00 97.31 90 ILE A N 1
ATOM 669 C CA . ILE A 1 90 ? -5.896 8.253 7.645 1.00 97.31 90 ILE A CA 1
ATOM 670 C C . ILE A 1 90 ? -7.151 8.899 8.246 1.00 97.31 90 ILE A C 1
ATOM 672 O O . ILE A 1 90 ? -7.779 9.789 7.663 1.00 97.31 90 ILE A O 1
ATOM 676 N N . THR A 1 91 ? -7.495 8.470 9.457 1.00 97.69 91 THR A N 1
ATOM 677 C CA . THR A 1 91 ? -8.521 9.106 10.290 1.00 97.69 91 THR A CA 1
ATOM 678 C C . THR A 1 91 ? -8.268 10.611 10.422 1.00 97.69 91 THR A C 1
ATOM 680 O O . THR A 1 91 ? -7.178 11.029 10.795 1.00 97.69 91 THR A O 1
ATOM 683 N N . GLY A 1 92 ? -9.296 11.424 10.189 1.00 96.38 92 GLY A N 1
ATOM 684 C CA . GLY A 1 92 ? -9.232 12.874 10.354 1.00 96.38 92 GLY A CA 1
ATOM 685 C C . GLY A 1 92 ? -10.615 13.524 10.286 1.00 96.38 92 GLY A C 1
ATOM 686 O O . GLY A 1 92 ? -11.631 12.816 10.262 1.00 96.38 92 GLY A O 1
ATOM 687 N N . PRO A 1 93 ? -10.684 14.865 10.249 1.00 97.06 93 PRO A N 1
ATOM 688 C CA . PRO A 1 93 ? -11.928 15.592 10.072 1.00 97.06 93 PRO A CA 1
ATOM 689 C C . PRO A 1 93 ? -12.633 15.148 8.795 1.00 97.06 93 PRO A C 1
ATOM 691 O O . PRO A 1 93 ? -12.034 15.073 7.719 1.00 97.06 93 PRO A O 1
ATOM 694 N N . LYS A 1 94 ? -13.939 14.905 8.905 1.00 97.31 94 LYS A N 1
ATOM 695 C CA . LYS A 1 94 ? -14.779 14.449 7.793 1.00 97.31 94 LYS A CA 1
ATOM 696 C C . LYS A 1 94 ? -14.643 15.359 6.570 1.00 97.31 94 LYS A C 1
ATOM 698 O O . LYS A 1 94 ? -14.611 14.879 5.439 1.00 97.31 94 LYS A O 1
ATOM 703 N N . GLU A 1 95 ? -14.577 16.664 6.796 1.00 97.94 95 GLU A N 1
ATOM 704 C CA . GLU A 1 95 ? -14.481 17.688 5.762 1.00 97.94 95 GLU A CA 1
ATOM 705 C C . GLU A 1 95 ? -13.165 17.580 4.980 1.00 97.94 95 GLU A C 1
ATOM 707 O O . GLU A 1 95 ? -13.184 17.705 3.755 1.00 97.94 95 GLU A O 1
ATOM 712 N N . LEU A 1 96 ? -12.050 17.279 5.659 1.00 97.62 96 LEU A N 1
ATOM 713 C CA . LEU A 1 96 ? -10.758 17.045 5.010 1.00 97.62 96 LEU A CA 1
ATOM 714 C C . LEU A 1 96 ? -10.777 15.750 4.200 1.00 97.62 96 LEU A C 1
ATOM 716 O O . LEU A 1 96 ? -10.399 15.764 3.030 1.00 97.62 96 LEU A O 1
ATOM 720 N N . SER A 1 97 ? -11.311 14.659 4.759 1.00 98.25 97 SER A N 1
ATOM 721 C CA . SER A 1 97 ? -11.441 13.395 4.023 1.00 98.25 97 SER A CA 1
ATOM 722 C C . SER A 1 97 ? -12.299 13.560 2.765 1.00 98.25 97 SER A C 1
ATOM 724 O O . SER A 1 97 ? -11.910 13.112 1.690 1.00 98.25 97 SER A O 1
ATOM 726 N N . LEU A 1 98 ? -13.443 14.252 2.854 1.00 98.69 98 LEU A N 1
ATOM 727 C CA . LEU A 1 98 ? -14.291 14.537 1.691 1.00 98.69 98 LEU A CA 1
ATOM 728 C C . LEU A 1 98 ? -13.578 15.419 0.660 1.00 98.69 98 LEU A C 1
ATOM 730 O O . LEU A 1 98 ? -13.719 15.187 -0.541 1.00 98.69 98 LEU A O 1
ATOM 734 N N . HIS A 1 99 ? -12.822 16.425 1.100 1.00 98.62 99 HIS A N 1
ATOM 735 C CA . HIS A 1 99 ? -12.041 17.267 0.199 1.00 98.62 99 HIS A CA 1
ATOM 736 C C . HIS A 1 99 ? -10.987 16.447 -0.557 1.00 98.62 99 HIS A C 1
ATOM 738 O O . HIS A 1 99 ? -10.991 16.441 -1.791 1.00 98.62 99 HIS A O 1
ATOM 744 N N . ALA A 1 100 ? -10.159 15.692 0.168 1.00 98.62 100 ALA A N 1
ATOM 745 C CA . ALA A 1 100 ? -9.121 14.841 -0.398 1.00 98.62 100 ALA A CA 1
ATOM 746 C C . ALA A 1 100 ? -9.700 13.799 -1.368 1.00 98.62 100 ALA A C 1
ATOM 748 O O . ALA A 1 100 ? -9.205 13.659 -2.487 1.00 98.62 100 ALA A O 1
ATOM 749 N N . LEU A 1 101 ? -10.807 13.138 -1.002 1.00 98.88 101 LEU A N 1
ATOM 750 C CA . LEU A 1 101 ? -11.504 12.179 -1.868 1.00 98.88 101 LEU A CA 1
ATOM 751 C C . LEU A 1 101 ? -11.922 12.791 -3.208 1.00 98.88 101 LEU A C 1
ATOM 753 O O . LEU A 1 101 ? -11.709 12.175 -4.251 1.00 98.88 101 LEU A O 1
ATOM 757 N N . ASN A 1 102 ? -12.471 14.009 -3.202 1.00 98.75 102 ASN A N 1
ATOM 758 C CA . ASN A 1 102 ? -12.864 14.691 -4.436 1.00 98.75 102 ASN A CA 1
ATOM 759 C C . ASN A 1 102 ? -11.652 15.018 -5.327 1.00 98.75 102 ASN A C 1
ATOM 761 O O . ASN A 1 102 ? -11.727 14.858 -6.548 1.00 98.75 102 ASN A O 1
ATOM 765 N N . LEU A 1 103 ? -10.530 15.453 -4.738 1.00 98.88 103 LEU A N 1
ATOM 766 C CA . LEU A 1 103 ? -9.293 15.722 -5.483 1.00 98.88 103 LEU A CA 1
ATOM 767 C C . LEU A 1 103 ? -8.713 14.440 -6.094 1.00 98.88 103 LEU A C 1
ATOM 769 O O . LEU A 1 103 ? -8.381 14.414 -7.282 1.00 98.88 103 LEU A O 1
ATOM 773 N N . ILE A 1 104 ? -8.633 13.375 -5.294 1.00 98.88 104 ILE A N 1
ATOM 774 C CA . ILE A 1 104 ? -8.156 12.054 -5.710 1.00 98.88 104 ILE A CA 1
ATOM 775 C C . ILE A 1 104 ? -9.018 11.516 -6.855 1.00 98.88 104 ILE A C 1
ATOM 777 O O . ILE A 1 104 ? -8.491 11.113 -7.891 1.00 98.88 104 ILE A O 1
ATOM 781 N N . GLU A 1 105 ? -10.343 11.560 -6.714 1.00 98.81 105 GLU A N 1
ATOM 782 C CA . GLU A 1 105 ? -11.282 11.069 -7.723 1.00 98.81 105 GLU A CA 1
ATOM 783 C C . GLU A 1 105 ? -11.188 11.860 -9.038 1.00 98.81 105 GLU A C 1
ATOM 785 O O . GLU A 1 105 ? -11.287 11.277 -10.124 1.00 98.81 105 GLU A O 1
ATOM 790 N N . ALA A 1 106 ? -10.954 13.175 -8.967 1.00 98.69 106 ALA A N 1
ATOM 791 C CA . ALA A 1 106 ? -10.759 14.015 -10.146 1.00 98.69 106 ALA A CA 1
ATOM 792 C C . ALA A 1 106 ? -9.494 13.631 -10.934 1.00 98.69 106 ALA A C 1
ATOM 794 O O . ALA A 1 106 ? -9.547 13.548 -12.167 1.00 98.69 106 ALA A O 1
ATOM 795 N N . VAL A 1 107 ? -8.381 13.354 -10.242 1.00 98.81 107 VAL A N 1
ATOM 796 C CA . VAL A 1 107 ? -7.136 12.879 -10.872 1.00 98.81 107 VAL A CA 1
ATOM 797 C C . VAL A 1 107 ? -7.299 11.455 -11.398 1.00 98.81 107 VAL A C 1
ATOM 799 O O . VAL A 1 107 ? -6.949 11.193 -12.546 1.00 98.81 107 VAL A O 1
ATOM 802 N N . ARG A 1 108 ? -7.926 10.560 -10.624 1.00 98.69 108 ARG A N 1
ATOM 803 C CA . ARG A 1 108 ? -8.197 9.169 -11.017 1.00 98.69 108 ARG A CA 1
ATOM 804 C C . ARG A 1 108 ? -8.960 9.064 -12.337 1.00 98.69 108 ARG A C 1
ATOM 806 O O . ARG A 1 108 ? -8.667 8.201 -13.159 1.00 98.69 108 ARG A O 1
ATOM 813 N N . LYS A 1 109 ? -9.959 9.929 -12.540 1.00 98.38 109 LYS A N 1
ATOM 814 C CA . LYS A 1 109 ? -10.764 9.975 -13.772 1.00 98.38 109 LYS A CA 1
ATOM 815 C C . LYS A 1 109 ? -10.019 10.573 -14.969 1.00 98.38 109 LYS A C 1
ATOM 817 O O . LYS A 1 109 ? -10.450 10.361 -16.096 1.00 98.38 109 LYS A O 1
ATOM 822 N N . ASN A 1 110 ? -8.930 11.305 -14.734 1.00 97.88 110 ASN A N 1
ATOM 823 C CA . ASN A 1 110 ? -8.169 12.016 -15.761 1.00 97.88 110 ASN A CA 1
ATOM 824 C C . ASN A 1 110 ? -6.658 11.764 -15.585 1.00 97.88 110 ASN A C 1
ATOM 826 O O . ASN A 1 110 ? -5.920 12.707 -15.259 1.00 97.88 110 ASN A O 1
ATOM 830 N N . PRO A 1 111 ? -6.187 10.513 -15.749 1.00 95.06 111 PRO A N 1
ATOM 831 C CA . PRO A 1 111 ? -4.769 10.195 -15.616 1.00 95.06 111 PRO A CA 1
ATOM 832 C C . PRO A 1 111 ? -3.959 10.876 -16.726 1.00 95.06 111 PRO A C 1
ATOM 834 O O . PRO A 1 111 ? -4.427 10.992 -17.861 1.00 95.06 111 PRO A O 1
ATOM 837 N N . LEU A 1 112 ? -2.741 11.319 -16.408 1.00 96.19 112 LEU A N 1
ATOM 838 C CA . LEU A 1 112 ? -1.795 11.850 -17.392 1.00 96.19 112 LEU A CA 1
ATOM 839 C C . LEU A 1 112 ? -0.577 10.923 -17.533 1.00 96.19 112 LEU A C 1
ATOM 841 O O . LEU A 1 112 ? -0.246 10.197 -16.595 1.00 96.19 112 LEU A O 1
ATOM 845 N N . PRO A 1 113 ? 0.120 10.938 -18.684 1.00 92.12 113 PRO A N 1
ATOM 846 C CA . PRO A 1 113 ? 1.377 10.212 -18.835 1.00 92.12 113 PRO A CA 1
ATOM 847 C C . PRO A 1 113 ? 2.405 10.607 -17.764 1.00 92.12 113 PRO A C 1
ATOM 849 O O . PRO A 1 113 ? 2.530 11.782 -17.418 1.00 92.12 113 PRO A O 1
ATOM 852 N N . GLY A 1 114 ? 3.160 9.625 -17.266 1.00 92.81 114 GLY A N 1
ATOM 853 C CA . GLY A 1 114 ? 4.181 9.834 -16.232 1.00 92.81 114 GLY A CA 1
ATOM 854 C C . GLY A 1 114 ? 3.638 9.956 -14.803 1.00 92.81 114 GLY A C 1
ATOM 855 O O . GLY A 1 114 ? 4.384 10.344 -13.907 1.00 92.81 114 GLY A O 1
ATOM 856 N N . GLU A 1 115 ? 2.359 9.649 -14.579 1.00 97.06 115 GLU A N 1
ATOM 857 C CA . GLU A 1 115 ? 1.739 9.548 -13.255 1.00 97.06 115 GLU A CA 1
ATOM 858 C C . GLU A 1 115 ? 1.457 8.081 -12.913 1.00 97.06 115 GLU A C 1
ATOM 860 O O . GLU A 1 115 ? 0.973 7.326 -13.757 1.00 97.06 115 GLU A O 1
ATOM 865 N N . ALA A 1 116 ? 1.719 7.686 -11.664 1.00 97.62 116 ALA A N 1
ATOM 866 C CA . ALA A 1 116 ? 1.249 6.409 -11.145 1.00 97.62 116 ALA A CA 1
ATOM 867 C C . ALA A 1 116 ? -0.287 6.398 -11.149 1.00 97.62 116 ALA A C 1
ATOM 869 O O . ALA A 1 116 ? -0.936 7.370 -10.754 1.00 97.62 116 ALA A O 1
ATOM 870 N N . GLN A 1 117 ? -0.882 5.303 -11.611 1.00 98.00 117 GLN A N 1
ATOM 871 C CA . GLN A 1 117 ? -2.323 5.164 -11.727 1.00 98.00 117 GLN A CA 1
ATOM 872 C C . GLN A 1 117 ? -2.975 5.031 -10.346 1.00 98.00 117 GLN A C 1
ATOM 874 O O . GLN A 1 117 ? -2.710 4.094 -9.598 1.00 98.00 117 GLN A O 1
ATOM 879 N N . ILE A 1 118 ? -3.922 5.913 -10.041 1.00 98.75 118 ILE A N 1
ATOM 880 C CA . ILE A 1 118 ? -4.792 5.755 -8.872 1.00 98.75 118 ILE A CA 1
ATOM 881 C C . ILE A 1 118 ? -5.810 4.644 -9.179 1.00 98.75 118 ILE A C 1
ATOM 883 O O . ILE A 1 118 ? -6.614 4.771 -10.107 1.00 98.75 118 ILE A O 1
ATOM 887 N N . ILE A 1 119 ? -5.797 3.544 -8.420 1.00 98.31 119 ILE A N 1
ATOM 888 C CA . ILE A 1 119 ? -6.712 2.398 -8.646 1.00 98.31 119 ILE A CA 1
ATOM 889 C C . ILE A 1 119 ? -7.981 2.439 -7.777 1.00 98.31 119 ILE A C 1
ATOM 891 O O . ILE A 1 119 ? -8.951 1.721 -8.044 1.00 98.31 119 ILE A O 1
ATOM 895 N N . GLY A 1 120 ? -8.019 3.377 -6.836 1.00 98.56 120 GLY A N 1
ATOM 896 C CA . GLY A 1 120 ? -9.098 3.677 -5.898 1.00 98.56 120 GLY A CA 1
ATOM 897 C C . GLY A 1 120 ? -8.520 4.445 -4.712 1.00 98.56 120 GLY A C 1
ATOM 898 O O . GLY A 1 120 ? -7.397 4.926 -4.793 1.00 98.56 120 GLY A O 1
ATOM 899 N N . THR A 1 121 ? -9.259 4.542 -3.616 1.00 98.88 121 THR A N 1
ATOM 900 C CA . THR A 1 121 ? -8.774 5.091 -2.343 1.00 98.88 121 THR A CA 1
ATOM 901 C C . THR A 1 121 ? -8.802 4.011 -1.272 1.00 98.88 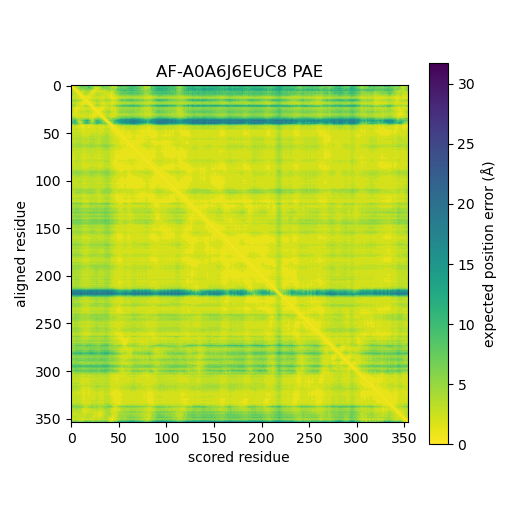121 THR A C 1
ATOM 903 O O . THR A 1 121 ? -9.742 3.210 -1.215 1.00 98.88 121 THR A O 1
ATOM 906 N N . HIS A 1 122 ? -7.784 4.005 -0.418 1.00 98.94 122 HIS A N 1
ATOM 907 C CA . HIS A 1 122 ? -7.772 3.266 0.837 1.00 98.94 122 HIS A CA 1
ATOM 908 C C . HIS A 1 122 ? -8.184 4.212 1.970 1.00 98.94 122 HIS A C 1
ATOM 910 O O . HIS A 1 122 ? -7.573 5.254 2.175 1.00 98.94 122 HIS A O 1
ATOM 916 N N . LEU A 1 123 ? -9.252 3.881 2.692 1.00 98.88 123 LEU A N 1
ATOM 917 C CA . LEU A 1 123 ? -9.593 4.568 3.938 1.00 98.88 123 LEU A CA 1
ATOM 918 C C . LEU A 1 123 ? -9.015 3.780 5.110 1.00 98.88 123 LEU A C 1
ATOM 920 O O . LEU A 1 123 ? -9.494 2.687 5.419 1.00 98.88 123 LEU A O 1
ATOM 924 N N . GLU A 1 124 ? -7.991 4.318 5.762 1.00 98.62 124 GLU A N 1
ATOM 925 C CA . GLU A 1 124 ? -7.435 3.737 6.977 1.00 98.62 124 GLU A CA 1
ATOM 926 C C . GLU A 1 124 ? -8.135 4.349 8.196 1.00 98.62 124 GLU A C 1
ATOM 928 O O . GLU A 1 124 ? -7.727 5.365 8.756 1.00 98.62 124 GLU A O 1
ATOM 933 N N . GLY A 1 125 ? -9.270 3.758 8.567 1.00 96.75 125 GLY A N 1
ATOM 934 C CA . GLY A 1 125 ? -10.218 4.364 9.498 1.00 96.75 125 GLY A CA 1
ATOM 935 C C . GLY A 1 125 ? -11.340 5.148 8.799 1.00 96.75 125 GLY A C 1
ATOM 936 O O . GLY A 1 125 ? -11.532 5.022 7.589 1.00 96.75 125 GLY A O 1
ATOM 937 N N . PRO A 1 126 ? -12.172 5.895 9.554 1.00 97.81 126 PRO A N 1
ATOM 938 C CA . PRO A 1 126 ? -12.063 6.175 10.990 1.00 97.81 126 PRO A CA 1
ATOM 939 C C . PRO A 1 126 ? -12.588 5.056 11.906 1.00 97.81 126 PRO A C 1
ATOM 941 O O . PRO A 1 126 ? -12.612 5.233 13.123 1.00 97.81 126 PRO A O 1
ATOM 944 N N . PHE A 1 127 ? -13.019 3.917 11.353 1.00 98.56 127 PHE A N 1
ATOM 945 C CA . PHE A 1 127 ? -13.626 2.798 12.090 1.00 98.56 127 PHE A CA 1
ATOM 946 C C . PHE A 1 127 ? -12.594 1.865 12.736 1.00 98.56 127 PHE A C 1
ATOM 948 O O . PHE A 1 127 ? -12.612 0.651 12.532 1.00 98.56 127 PHE A O 1
ATOM 955 N N . ILE A 1 128 ? -11.674 2.447 13.498 1.00 98.62 128 ILE A N 1
ATOM 956 C CA . ILE A 1 128 ? -10.537 1.765 14.122 1.00 98.62 128 ILE A CA 1
ATOM 957 C C . ILE A 1 128 ? -10.579 1.875 15.649 1.00 98.62 128 ILE A C 1
ATOM 959 O O . ILE A 1 128 ? -11.348 2.645 16.215 1.00 98.62 128 ILE A O 1
ATOM 963 N N . SER A 1 129 ? -9.774 1.080 16.345 1.00 98.25 129 SER A N 1
ATOM 964 C CA . SER A 1 129 ? -9.788 1.016 17.804 1.00 98.25 129 SER A CA 1
ATOM 965 C C . SER A 1 129 ? -9.068 2.221 18.423 1.00 98.25 129 SER A C 1
ATOM 967 O O . SER A 1 129 ? -7.879 2.408 18.157 1.00 98.25 129 SER A O 1
ATOM 969 N N . PRO A 1 130 ? -9.702 2.999 19.326 1.00 96.88 130 PRO A N 1
ATOM 970 C CA . PRO A 1 130 ? -9.040 4.123 19.996 1.00 96.88 130 PRO A CA 1
ATOM 971 C C . PRO A 1 130 ? -7.779 3.734 20.774 1.00 96.88 130 PRO A C 1
ATOM 973 O O . PRO A 1 130 ? -6.838 4.511 20.866 1.00 96.88 130 PRO A O 1
ATOM 976 N N . VAL A 1 131 ? -7.726 2.513 21.318 1.00 96.44 131 VAL A N 1
ATOM 977 C CA . VAL A 1 131 ? -6.559 2.012 22.071 1.00 96.44 131 VAL A CA 1
ATOM 978 C C . VAL A 1 131 ? -5.419 1.527 21.167 1.00 96.44 131 VAL A C 1
ATOM 980 O O . VAL A 1 131 ? -4.350 1.153 21.653 1.00 96.44 131 VAL A O 1
ATOM 983 N N . LYS A 1 132 ? -5.653 1.495 19.854 1.00 96.44 132 LYS A N 1
ATOM 984 C CA . LYS A 1 132 ? -4.689 1.149 18.808 1.00 96.44 132 LYS A CA 1
ATOM 985 C C . LYS A 1 132 ? -4.664 2.224 17.724 1.00 96.44 132 LYS A C 1
ATOM 987 O O . LYS A 1 132 ? -4.483 1.928 16.549 1.00 96.44 132 LYS A O 1
ATOM 992 N N . SER A 1 133 ? -4.833 3.478 18.128 1.00 94.38 133 SER A N 1
ATOM 993 C CA . SER A 1 133 ? -4.856 4.613 17.212 1.00 94.38 133 SER A CA 1
ATOM 994 C C . SER A 1 133 ? -3.536 4.785 16.460 1.00 94.38 133 SER A C 1
ATOM 996 O O . SER A 1 133 ? -3.551 5.197 15.309 1.00 94.38 133 SER A O 1
ATOM 998 N N . GLY A 1 134 ? -2.393 4.453 17.072 1.00 93.06 134 GLY A N 1
ATOM 999 C CA . GLY A 1 134 ? -1.099 4.847 16.511 1.00 93.06 134 GLY A CA 1
ATOM 1000 C C . GLY A 1 134 ? -1.076 6.367 16.337 1.00 93.06 134 GLY A C 1
ATOM 1001 O O . GLY A 1 134 ? -1.416 7.084 17.276 1.00 93.06 134 GLY A O 1
ATOM 1002 N N . MET A 1 135 ? -0.773 6.830 15.125 1.00 92.81 135 MET A N 1
ATOM 1003 C CA . MET A 1 135 ? -0.793 8.253 14.762 1.00 92.81 135 MET A CA 1
ATOM 1004 C C . MET A 1 135 ? -2.175 8.795 14.361 1.00 92.81 135 MET A C 1
ATOM 1006 O O . MET A 1 135 ? -2.294 9.971 14.029 1.00 92.81 135 MET A O 1
ATOM 1010 N N . HIS A 1 136 ? -3.230 7.976 14.386 1.00 95.88 136 HIS A N 1
ATOM 1011 C CA . HIS A 1 136 ? -4.578 8.445 14.070 1.00 95.88 136 HIS A CA 1
ATOM 1012 C C . HIS A 1 136 ? -5.117 9.339 15.206 1.00 95.88 136 HIS A C 1
ATOM 1014 O O . HIS A 1 136 ? -5.103 8.909 16.365 1.00 95.88 136 HIS A O 1
ATOM 1020 N N . PRO A 1 137 ? -5.653 10.537 14.909 1.00 94.56 137 PRO A N 1
ATOM 1021 C CA . PRO A 1 137 ? -6.242 11.425 15.909 1.00 94.56 137 PRO A CA 1
ATOM 1022 C C . PRO A 1 137 ? -7.498 10.794 16.525 1.00 94.56 137 PRO A C 1
ATOM 1024 O O . PRO A 1 137 ? -8.490 10.509 15.845 1.00 94.56 137 PRO A O 1
ATOM 1027 N N . VAL A 1 138 ? -7.443 10.545 17.835 1.00 95.56 138 VAL A N 1
ATOM 1028 C CA . VAL A 1 138 ? -8.440 9.761 18.584 1.00 95.56 138 VAL A CA 1
ATOM 1029 C C . VAL A 1 138 ? -9.823 10.417 18.567 1.00 95.56 138 VAL A C 1
ATOM 1031 O O . VAL A 1 138 ? -10.838 9.728 18.518 1.00 95.56 138 VAL A O 1
ATOM 1034 N N . GLU A 1 139 ? -9.883 11.744 18.555 1.00 96.19 139 GLU A N 1
ATOM 1035 C CA . GLU A 1 139 ? -11.099 12.557 18.484 1.00 96.19 139 GLU A CA 1
ATOM 1036 C C . GLU A 1 139 ? -11.908 12.346 17.193 1.00 96.19 139 GLU A C 1
ATOM 1038 O O . GLU A 1 139 ? -13.131 12.549 17.171 1.00 96.19 139 GLU A O 1
ATOM 1043 N N . HIS A 1 140 ? -11.242 11.899 16.127 1.00 97.44 140 HIS A N 1
ATOM 1044 C CA . HIS A 1 140 ? -11.849 11.627 14.829 1.00 97.44 140 HIS A CA 1
ATOM 1045 C C . HIS A 1 140 ? -12.169 10.146 14.617 1.00 97.44 140 HIS A C 1
ATOM 1047 O O . HIS A 1 140 ? -12.904 9.817 13.685 1.00 97.44 140 HIS A O 1
ATOM 1053 N N . ILE A 1 141 ? -11.705 9.260 15.503 1.00 97.81 141 ILE A N 1
ATOM 1054 C CA . ILE A 1 141 ? -12.084 7.847 15.488 1.00 97.81 141 ILE A CA 1
ATOM 1055 C C . ILE A 1 141 ? -13.586 7.719 15.767 1.00 97.81 141 ILE A C 1
ATOM 1057 O O . ILE A 1 141 ? -14.144 8.356 16.666 1.00 97.81 141 ILE A O 1
ATOM 1061 N N . LYS A 1 142 ? -14.260 6.879 14.978 1.00 97.25 142 LYS A N 1
ATOM 1062 C CA . LYS A 1 142 ? -15.699 6.623 15.079 1.00 97.25 142 LYS A CA 1
ATOM 1063 C C . LYS A 1 142 ? -15.960 5.134 15.210 1.00 97.25 142 LYS A C 1
ATOM 1065 O O . LYS A 1 142 ? -15.233 4.307 14.674 1.00 97.25 142 LYS A O 1
ATOM 1070 N N . VAL A 1 143 ? -17.056 4.791 15.877 1.00 97.38 143 VAL A N 1
ATOM 1071 C CA . VAL A 1 143 ? -17.644 3.462 15.688 1.00 97.38 143 VAL A CA 1
ATOM 1072 C C . VAL A 1 143 ? -18.148 3.333 14.240 1.00 97.38 143 VAL A C 1
ATOM 1074 O O . VAL A 1 143 ? -18.487 4.355 13.637 1.00 97.38 143 VAL A O 1
ATOM 1077 N N . PRO A 1 144 ? -18.184 2.115 13.674 1.00 98.00 144 PRO A N 1
ATOM 1078 C CA . PRO A 1 144 ? -18.777 1.822 12.371 1.00 98.00 144 PRO A CA 1
ATOM 1079 C C . PRO A 1 144 ? -20.085 2.583 12.108 1.00 98.00 144 PRO A C 1
ATOM 1081 O O . PRO A 1 144 ? -21.059 2.441 12.846 1.00 98.00 144 PRO A O 1
ATOM 1084 N N . ASP A 1 145 ? -20.103 3.384 11.040 1.00 97.12 145 ASP A N 1
ATOM 1085 C CA . ASP A 1 145 ? -21.233 4.240 10.663 1.00 97.12 145 ASP A CA 1
ATOM 1086 C C . ASP A 1 145 ? -21.495 4.148 9.152 1.00 97.12 145 ASP A C 1
ATOM 1088 O O . ASP A 1 145 ? -20.709 4.622 8.324 1.00 97.12 145 ASP A O 1
ATOM 1092 N N . GLN A 1 146 ? -22.632 3.544 8.795 1.00 95.81 146 GLN A N 1
ATOM 1093 C CA . GLN A 1 146 ? -23.054 3.377 7.402 1.00 95.81 146 GLN A CA 1
ATOM 1094 C C . GLN A 1 146 ? -23.389 4.706 6.707 1.00 95.81 146 GLN A C 1
ATOM 1096 O O . GLN A 1 146 ? -23.244 4.818 5.489 1.00 95.81 146 GLN A O 1
ATOM 1101 N N . THR A 1 147 ? -23.814 5.726 7.456 1.00 97.44 147 THR A N 1
ATOM 1102 C CA . THR A 1 147 ? -24.098 7.051 6.892 1.00 97.44 147 THR A CA 1
ATOM 1103 C C . THR A 1 147 ? -22.797 7.704 6.451 1.00 97.44 147 THR A C 1
ATOM 1105 O O . THR A 1 147 ? -22.679 8.125 5.299 1.00 97.44 147 THR A O 1
ATOM 1108 N N . LEU A 1 148 ? -21.799 7.716 7.339 1.00 97.94 148 LEU A N 1
ATOM 1109 C CA . LEU A 1 148 ? -20.499 8.324 7.072 1.00 97.94 148 LEU A CA 1
ATOM 1110 C C . LEU A 1 148 ? -19.768 7.632 5.916 1.00 97.94 148 LEU A C 1
ATOM 1112 O O . LEU A 1 148 ? -19.326 8.300 4.981 1.00 97.94 148 LEU A O 1
ATOM 1116 N N . ILE A 1 149 ? -19.682 6.298 5.924 1.00 98.12 149 ILE A N 1
ATOM 1117 C CA . ILE A 1 149 ? -19.034 5.579 4.816 1.00 98.12 149 ILE A CA 1
ATOM 1118 C C . ILE A 1 149 ? -19.790 5.779 3.497 1.00 98.12 149 ILE A C 1
ATOM 1120 O O . ILE A 1 149 ? -19.171 5.900 2.443 1.00 98.12 149 ILE A O 1
ATOM 1124 N N . GLY A 1 150 ? -21.122 5.896 3.546 1.00 98.19 150 GLY A N 1
ATOM 1125 C CA . GLY A 1 150 ? -21.950 6.208 2.386 1.00 98.19 150 GLY A CA 1
ATOM 1126 C C . GLY A 1 150 ? -21.709 7.615 1.830 1.00 98.19 150 GLY A C 1
ATOM 1127 O O . GLY A 1 150 ? -21.919 7.845 0.640 1.00 98.19 150 GLY A O 1
ATOM 1128 N N . GLU A 1 151 ? -21.269 8.571 2.651 1.00 98.31 151 GLU A N 1
ATOM 1129 C CA . GLU A 1 151 ? -20.794 9.878 2.183 1.00 98.31 151 GLU A CA 1
ATOM 1130 C C . GLU A 1 151 ? -19.449 9.764 1.461 1.00 98.31 151 GLU A C 1
ATOM 1132 O O . GLU A 1 151 ? -19.310 10.296 0.359 1.00 98.31 151 GLU A O 1
ATOM 1137 N N . PHE A 1 152 ? -18.494 9.017 2.020 1.00 98.50 152 PHE A N 1
ATOM 1138 C CA . PHE A 1 152 ? -17.186 8.805 1.393 1.00 98.50 152 PHE A CA 1
ATOM 1139 C C . PHE A 1 152 ? -17.282 8.039 0.066 1.00 98.50 152 PHE A C 1
ATOM 1141 O O . PHE A 1 152 ? -16.697 8.467 -0.928 1.00 98.50 152 PHE A O 1
ATOM 1148 N N . LEU A 1 153 ? -18.099 6.981 0.007 1.00 98.06 153 LEU A N 1
ATOM 1149 C CA . LEU A 1 153 ? -18.364 6.210 -1.216 1.00 98.06 153 LEU A CA 1
ATOM 1150 C C . LEU A 1 153 ? -18.991 7.052 -2.338 1.00 98.06 153 LEU A C 1
ATOM 1152 O O . LEU A 1 153 ? -18.815 6.746 -3.515 1.00 98.06 153 LEU A O 1
ATOM 1156 N N . ARG A 1 154 ? -19.728 8.117 -1.995 1.00 98.00 154 ARG A N 1
ATOM 1157 C CA . ARG A 1 154 ? -20.278 9.060 -2.982 1.00 98.00 154 ARG A CA 1
ATOM 1158 C C . ARG A 1 154 ? -19.258 10.093 -3.454 1.00 98.00 154 ARG A C 1
ATOM 1160 O O . ARG A 1 154 ? -19.412 10.602 -4.561 1.00 98.00 15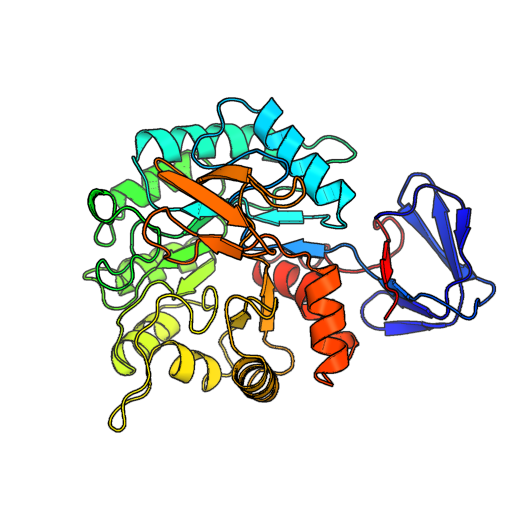4 ARG A O 1
ATOM 1167 N N . ALA A 1 155 ? -18.260 10.417 -2.634 1.00 98.06 155 ALA A N 1
ATOM 1168 C CA . ALA A 1 155 ? -17.233 11.402 -2.963 1.00 98.06 155 ALA A CA 1
ATOM 1169 C C . ALA A 1 155 ? -16.148 10.842 -3.901 1.00 98.06 155 ALA A C 1
ATOM 1171 O O . ALA A 1 155 ? -15.621 11.581 -4.729 1.00 98.06 155 ALA A O 1
ATOM 1172 N N . GLY A 1 156 ? -15.834 9.545 -3.819 1.00 97.69 156 GLY A N 1
ATOM 1173 C CA . GLY A 1 156 ? -14.816 8.929 -4.671 1.00 97.69 156 GLY A CA 1
ATOM 1174 C C . GLY A 1 156 ? -14.855 7.404 -4.684 1.00 97.69 156 GLY A C 1
ATOM 1175 O O . GLY A 1 156 ? -15.577 6.773 -3.912 1.00 97.69 156 GLY A O 1
ATOM 1176 N N . LYS A 1 157 ? -14.069 6.794 -5.581 1.00 98.38 157 LYS A N 1
ATOM 1177 C CA . LYS A 1 157 ? -13.928 5.334 -5.640 1.00 98.38 157 LYS A CA 1
ATOM 1178 C C . LYS A 1 157 ? -13.120 4.826 -4.442 1.00 98.38 157 LYS A C 1
ATOM 1180 O O . LYS A 1 157 ? -11.893 4.836 -4.485 1.00 98.38 157 LYS A O 1
ATOM 1185 N N . ILE A 1 158 ? -13.793 4.313 -3.417 1.00 98.75 158 ILE A N 1
ATOM 1186 C CA . ILE A 1 158 ? -13.140 3.584 -2.322 1.00 98.75 158 ILE A CA 1
ATOM 1187 C C . ILE A 1 158 ? -12.911 2.136 -2.756 1.00 98.75 158 ILE A C 1
ATOM 1189 O O . ILE A 1 158 ? -13.851 1.462 -3.171 1.00 98.75 158 ILE A O 1
ATOM 1193 N N . SER A 1 159 ? -11.669 1.671 -2.669 1.00 98.75 159 SER A N 1
ATOM 1194 C CA . SER A 1 159 ? -11.279 0.303 -3.032 1.00 98.75 159 SER A CA 1
ATOM 1195 C C . SER A 1 159 ? -10.889 -0.535 -1.823 1.00 98.75 159 SER A C 1
ATOM 1197 O O . SER A 1 159 ? -11.123 -1.740 -1.839 1.00 98.75 159 SER A O 1
ATOM 1199 N N . GLN A 1 160 ? -10.364 0.092 -0.766 1.00 98.88 160 GLN A N 1
ATOM 1200 C CA . GLN A 1 160 ? -10.009 -0.589 0.475 1.00 98.88 160 GLN A CA 1
ATOM 1201 C C . GLN A 1 160 ? -10.473 0.211 1.697 1.00 98.88 160 GLN A C 1
ATOM 1203 O O . GLN A 1 160 ? -10.406 1.440 1.693 1.00 98.88 160 GLN A O 1
ATOM 1208 N N . VAL A 1 161 ? -10.914 -0.467 2.758 1.00 98.94 161 VAL A N 1
ATOM 1209 C CA . VAL A 1 161 ? -11.198 0.156 4.064 1.00 98.94 161 VAL A CA 1
ATOM 1210 C C . VAL A 1 161 ? -10.572 -0.679 5.177 1.00 98.94 161 VAL A C 1
ATOM 1212 O O . VAL A 1 161 ? -10.822 -1.882 5.248 1.00 98.94 161 VAL A O 1
ATOM 1215 N N . THR A 1 162 ? -9.797 -0.046 6.059 1.00 98.88 162 THR A N 1
ATOM 1216 C CA . THR A 1 162 ? -9.282 -0.666 7.289 1.00 98.88 162 THR A CA 1
ATOM 1217 C C . THR A 1 162 ? -10.260 -0.462 8.438 1.00 98.88 162 THR A C 1
ATOM 1219 O O . THR A 1 162 ? -10.647 0.670 8.735 1.00 98.88 162 THR A O 1
ATOM 1222 N N . ILE A 1 163 ? -10.660 -1.558 9.085 1.00 98.81 163 ILE A N 1
ATOM 1223 C CA . ILE A 1 163 ? -11.654 -1.577 10.166 1.00 98.81 163 ILE A CA 1
ATOM 1224 C C . ILE A 1 163 ? -11.144 -2.421 11.336 1.00 98.81 163 ILE A C 1
ATOM 1226 O O . ILE A 1 163 ? -10.575 -3.496 11.148 1.00 98.81 163 ILE A O 1
ATOM 1230 N N . ALA A 1 164 ? -11.407 -1.968 12.559 1.00 98.75 164 ALA A N 1
ATOM 1231 C CA . ALA A 1 164 ? -11.223 -2.768 13.761 1.00 98.75 164 ALA A CA 1
ATOM 1232 C C . ALA A 1 164 ? -12.470 -3.651 14.006 1.00 98.75 164 ALA A C 1
ATOM 1234 O O . ALA A 1 164 ? -13.554 -3.119 14.272 1.00 98.75 164 ALA A O 1
ATOM 1235 N N . PRO A 1 165 ? -12.364 -4.992 13.906 1.00 98.62 165 PRO A N 1
ATOM 1236 C CA . PRO A 1 165 ? -13.520 -5.892 13.929 1.00 98.62 165 PRO A CA 1
ATOM 1237 C C . PRO A 1 165 ? -14.194 -5.992 15.304 1.00 98.62 165 PRO A C 1
ATOM 1239 O O . PRO A 1 165 ? -15.325 -6.459 15.396 1.00 98.62 165 PRO A O 1
ATOM 1242 N N . GLU A 1 166 ? -13.528 -5.570 16.384 1.00 98.38 166 GLU A N 1
ATOM 1243 C CA . GLU A 1 166 ? -14.096 -5.598 17.733 1.00 98.38 166 GLU A CA 1
ATOM 1244 C C . GLU A 1 166 ? -15.115 -4.486 18.006 1.00 98.38 166 GLU A C 1
ATOM 1246 O O . GLU A 1 166 ? -15.781 -4.512 19.044 1.00 98.38 166 GLU A O 1
ATOM 1251 N N . LEU A 1 167 ? -15.212 -3.485 17.125 1.00 98.56 167 LEU A N 1
ATOM 1252 C CA . LEU A 1 167 ? -16.082 -2.338 17.350 1.00 98.56 167 LEU A CA 1
ATOM 1253 C C . LEU A 1 167 ? -17.565 -2.700 17.153 1.00 98.56 167 LEU A C 1
ATOM 1255 O O . LEU A 1 167 ? -17.904 -3.486 16.263 1.00 98.56 167 LEU A O 1
ATOM 1259 N N . PRO A 1 168 ? -18.485 -2.088 17.923 1.00 98.38 168 PRO A N 1
ATOM 1260 C CA . PRO A 1 168 ? -19.919 -2.267 17.713 1.00 98.38 168 PRO A CA 1
ATOM 1261 C C . PRO A 1 168 ? -20.333 -1.896 16.282 1.00 98.38 168 PRO A C 1
ATOM 1263 O O . PRO A 1 168 ? -20.034 -0.799 15.819 1.00 98.38 168 PRO A O 1
ATOM 1266 N N . GLY A 1 169 ? -21.026 -2.803 15.588 1.00 98.38 169 GLY A N 1
ATOM 1267 C CA . GLY A 1 169 ? -21.463 -2.610 14.199 1.00 98.38 169 GLY A CA 1
ATOM 1268 C C . GLY A 1 169 ? -20.407 -2.930 13.132 1.00 98.38 169 GLY A C 1
ATOM 1269 O O . GLY A 1 169 ? -20.687 -2.782 11.940 1.00 98.38 169 GLY A O 1
ATOM 1270 N N . ALA A 1 170 ? -19.194 -3.351 13.521 1.00 98.62 170 ALA A N 1
ATOM 1271 C CA . ALA A 1 170 ? -18.118 -3.618 12.567 1.00 98.62 170 ALA A CA 1
ATOM 1272 C C . ALA A 1 170 ? -18.477 -4.779 11.644 1.00 98.62 170 ALA A C 1
ATOM 1274 O O . ALA A 1 170 ? -18.352 -4.651 10.435 1.00 98.62 170 ALA A O 1
ATOM 1275 N N . ILE A 1 171 ? -18.995 -5.880 12.187 1.00 98.75 171 ILE A N 1
ATOM 1276 C CA . ILE A 1 171 ? -19.345 -7.076 11.411 1.00 98.75 171 ILE A CA 1
ATOM 1277 C C . ILE A 1 171 ? -20.373 -6.766 10.315 1.00 98.75 171 ILE A C 1
ATOM 1279 O O . ILE A 1 171 ? -20.232 -7.221 9.179 1.00 98.75 171 ILE A O 1
ATOM 1283 N N . GLU A 1 172 ? -21.396 -5.973 10.624 1.00 98.69 172 GLU A N 1
ATOM 1284 C CA . GLU A 1 172 ? -22.411 -5.541 9.664 1.00 98.69 172 GLU A CA 1
ATOM 1285 C C . GLU A 1 172 ? -21.813 -4.635 8.585 1.00 98.69 172 GLU A C 1
ATOM 1287 O O . GLU A 1 172 ? -22.129 -4.791 7.403 1.00 98.69 172 GLU A O 1
ATOM 1292 N N . LEU A 1 173 ? -20.930 -3.712 8.975 1.00 98.75 173 LEU A N 1
ATOM 1293 C CA . LEU A 1 173 ? -20.255 -2.822 8.038 1.00 98.75 173 LEU A CA 1
ATOM 1294 C C . LEU A 1 173 ? -19.288 -3.581 7.115 1.00 98.75 173 LEU A C 1
ATOM 1296 O O . LEU A 1 173 ? -19.263 -3.307 5.917 1.00 98.75 173 LEU A O 1
ATOM 1300 N N . ILE A 1 174 ? -18.548 -4.561 7.641 1.00 98.88 174 ILE A N 1
ATOM 1301 C CA . ILE A 1 174 ? -17.657 -5.429 6.859 1.00 98.88 174 ILE A CA 1
ATOM 1302 C C . ILE A 1 174 ? -18.466 -6.149 5.774 1.00 98.88 174 ILE A C 1
ATOM 1304 O O . ILE A 1 174 ? -18.139 -6.039 4.595 1.00 98.88 174 ILE A O 1
ATOM 1308 N N . LYS A 1 175 ? -19.584 -6.792 6.143 1.00 98.81 175 LYS A N 1
ATOM 1309 C CA . LYS A 1 175 ? -20.474 -7.466 5.181 1.00 98.81 175 LYS A CA 1
ATOM 1310 C C . LYS A 1 175 ? -20.991 -6.514 4.104 1.00 98.81 175 LYS A C 1
ATOM 1312 O O . LYS A 1 175 ? -21.002 -6.870 2.928 1.00 98.81 175 LYS A O 1
ATOM 1317 N N . PHE A 1 176 ? -21.418 -5.313 4.498 1.00 98.62 176 PHE A N 1
ATOM 1318 C CA . PHE A 1 176 ? -21.910 -4.292 3.572 1.00 98.62 176 PHE A CA 1
ATOM 1319 C C . PHE A 1 176 ? -20.839 -3.861 2.558 1.00 98.62 176 PHE A C 1
ATOM 1321 O O . PHE A 1 176 ? -21.116 -3.791 1.358 1.00 98.62 176 PHE A O 1
ATOM 1328 N N . LEU A 1 177 ? -19.615 -3.599 3.024 1.00 98.69 177 LEU A N 1
ATOM 1329 C CA . LEU A 1 177 ? -18.500 -3.169 2.180 1.00 98.69 177 LEU A CA 1
ATOM 1330 C C . LEU A 1 177 ? -18.046 -4.275 1.229 1.00 98.69 177 LEU A C 1
ATOM 1332 O O . LEU A 1 177 ? -17.946 -4.031 0.026 1.00 98.69 177 LEU A O 1
ATOM 1336 N N . THR A 1 178 ? -17.877 -5.499 1.731 1.00 98.31 178 THR A N 1
ATOM 1337 C CA . THR A 1 178 ? -17.509 -6.650 0.899 1.00 98.31 178 THR A CA 1
ATOM 1338 C C . THR A 1 178 ? -18.573 -6.925 -0.167 1.00 98.31 178 THR A C 1
ATOM 1340 O O . THR A 1 178 ? -18.235 -7.128 -1.332 1.00 98.31 178 THR A O 1
ATOM 1343 N N . ALA A 1 179 ? -19.866 -6.849 0.177 1.00 97.94 179 ALA A N 1
ATOM 1344 C CA . ALA A 1 179 ? -20.957 -6.982 -0.795 1.00 97.94 179 ALA A CA 1
ATOM 1345 C C . ALA A 1 179 ? -20.985 -5.852 -1.844 1.00 97.94 179 ALA A C 1
ATOM 1347 O O . ALA A 1 179 ? -21.523 -6.038 -2.934 1.00 97.94 179 ALA A O 1
ATOM 1348 N N . SER A 1 180 ? -20.389 -4.700 -1.530 1.00 96.94 180 SER A N 1
ATOM 1349 C CA . SER A 1 180 ? -20.252 -3.553 -2.436 1.00 96.94 180 SER A CA 1
ATOM 1350 C C . SER A 1 180 ? -18.972 -3.601 -3.284 1.00 96.94 180 SER A C 1
ATOM 1352 O O . SER A 1 180 ? -18.693 -2.651 -4.013 1.00 96.94 180 SER A O 1
ATOM 1354 N N . GLY A 1 181 ? -18.186 -4.682 -3.198 1.00 97.31 181 GLY A N 1
ATOM 1355 C CA . GLY A 1 181 ? -16.928 -4.839 -3.934 1.00 97.31 181 GLY A CA 1
ATOM 1356 C C . GLY A 1 181 ? -15.748 -4.061 -3.344 1.00 97.31 181 GLY A C 1
ATOM 1357 O O . GLY A 1 181 ? -14.740 -3.886 -4.021 1.00 97.31 181 GLY A O 1
ATOM 1358 N N . VAL A 1 182 ? -15.858 -3.581 -2.101 1.00 98.69 182 VAL A N 1
ATOM 1359 C CA . VAL A 1 182 ? -14.755 -2.931 -1.381 1.00 98.69 182 VAL A CA 1
ATOM 1360 C C . VAL A 1 182 ? -13.959 -3.993 -0.630 1.00 98.69 182 VAL A C 1
ATOM 1362 O O . VAL A 1 182 ? -14.532 -4.807 0.098 1.00 98.69 182 VAL A O 1
ATOM 1365 N N . VAL A 1 183 ? -12.634 -3.974 -0.764 1.00 98.88 183 VAL A N 1
ATOM 1366 C CA . VAL A 1 183 ? -11.758 -4.841 0.026 1.00 98.88 183 VAL A CA 1
ATOM 1367 C C . VAL A 1 183 ? -11.729 -4.335 1.460 1.00 98.88 183 VAL A C 1
ATOM 1369 O O . VAL A 1 183 ? -11.325 -3.209 1.743 1.00 98.88 183 VAL A O 1
ATOM 1372 N N . VAL A 1 184 ? -12.150 -5.176 2.394 1.00 98.94 184 VAL A N 1
ATOM 1373 C CA . VAL A 1 184 ? -12.027 -4.864 3.814 1.00 98.94 184 VAL A CA 1
ATOM 1374 C C . VAL A 1 184 ? -10.728 -5.453 4.345 1.00 98.94 184 VAL A C 1
ATOM 1376 O O . VAL A 1 184 ? -10.472 -6.654 4.201 1.00 98.94 184 VAL A O 1
ATOM 1379 N N . SER A 1 185 ? -9.945 -4.590 4.987 1.00 98.88 185 SER A N 1
ATOM 1380 C CA . SER A 1 185 ? -8.750 -4.938 5.740 1.00 98.88 185 SER A CA 1
ATOM 1381 C C . SER A 1 185 ? -9.011 -4.832 7.241 1.00 98.88 185 SER A C 1
ATOM 1383 O O . SER A 1 185 ? -9.658 -3.885 7.691 1.00 98.88 185 SER A O 1
ATOM 1385 N N . LEU A 1 186 ? -8.507 -5.771 8.038 1.00 98.88 186 LEU A N 1
ATOM 1386 C CA . LEU A 1 186 ? -8.516 -5.635 9.496 1.00 98.88 186 LEU A CA 1
ATOM 1387 C C . LEU A 1 186 ? -7.228 -4.941 9.956 1.00 98.88 186 LEU A C 1
ATOM 1389 O O . LEU A 1 186 ? -6.145 -5.282 9.496 1.00 98.88 186 LEU A O 1
ATOM 1393 N N . GLY A 1 187 ? -7.317 -3.969 10.860 1.00 98.38 187 GLY A N 1
ATOM 1394 C CA . GLY A 1 187 ? -6.144 -3.219 11.326 1.00 98.38 187 GLY A CA 1
ATOM 1395 C C . GLY A 1 187 ? -6.490 -2.233 12.433 1.00 98.38 187 GLY A C 1
ATOM 1396 O O . GLY A 1 187 ? -7.668 -2.058 12.749 1.00 98.38 187 GLY A O 1
ATOM 1397 N N . HIS A 1 188 ? -5.468 -1.628 13.053 1.00 98.38 188 HIS A N 1
ATOM 1398 C CA . HIS A 1 188 ? -5.633 -0.698 14.183 1.00 98.38 188 HIS A CA 1
ATOM 1399 C C . HIS A 1 188 ? -6.618 -1.230 15.233 1.00 98.38 188 HIS A C 1
ATOM 1401 O O . HIS A 1 188 ? -7.602 -0.587 15.598 1.00 98.38 188 HIS A O 1
ATOM 1407 N N . SER A 1 189 ? -6.389 -2.467 15.669 1.00 98.31 189 SER A N 1
ATOM 1408 C CA . SER A 1 189 ? -7.391 -3.276 16.357 1.00 98.31 189 SER A CA 1
ATOM 1409 C C . SER A 1 189 ? -6.835 -3.931 17.610 1.00 98.31 189 SER A C 1
ATOM 1411 O O . SER A 1 189 ? -5.721 -4.467 17.648 1.00 98.31 189 SER A O 1
ATOM 1413 N N . ASN A 1 190 ? -7.652 -3.909 18.658 1.00 96.88 190 ASN A N 1
ATOM 1414 C CA . ASN A 1 190 ? -7.411 -4.606 19.909 1.00 96.88 190 ASN A CA 1
ATOM 1415 C C . ASN A 1 190 ? -8.211 -5.916 20.020 1.00 96.88 190 ASN A C 1
ATOM 1417 O O . ASN A 1 190 ? -8.446 -6.398 21.131 1.00 96.88 190 ASN A O 1
ATOM 1421 N N . ALA A 1 191 ? -8.645 -6.470 18.887 1.00 97.00 191 ALA A N 1
ATOM 1422 C CA . ALA A 1 191 ? -9.501 -7.643 18.828 1.00 97.00 191 ALA A CA 1
ATOM 1423 C C . ALA A 1 191 ? -8.899 -8.869 19.526 1.00 97.00 191 ALA A C 1
ATOM 1425 O O . ALA A 1 191 ? -7.692 -9.133 19.475 1.00 97.00 191 ALA A O 1
ATOM 1426 N N . THR A 1 192 ? -9.778 -9.635 20.171 1.00 95.69 192 THR A N 1
ATOM 1427 C CA . THR A 1 192 ? -9.517 -11.025 20.566 1.00 95.69 192 THR A CA 1
ATOM 1428 C C . THR A 1 192 ? -9.467 -11.933 19.335 1.00 95.69 192 THR A C 1
ATOM 1430 O O . THR A 1 192 ? -9.850 -11.522 18.236 1.00 95.69 192 THR A O 1
ATOM 1433 N N . ALA A 1 193 ? -9.042 -13.186 19.503 1.00 95.44 193 ALA A N 1
ATOM 1434 C CA . ALA A 1 193 ? -9.014 -14.140 18.399 1.00 95.44 193 ALA A CA 1
ATOM 1435 C C . ALA A 1 193 ? -10.422 -14.386 17.844 1.00 95.44 193 ALA A C 1
ATOM 1437 O O . ALA A 1 193 ? -10.631 -14.355 16.634 1.00 95.44 193 ALA A O 1
ATOM 1438 N N . ALA A 1 194 ? -11.411 -14.544 18.730 1.00 96.31 194 ALA A N 1
ATOM 1439 C CA . ALA A 1 194 ? -12.806 -14.735 18.335 1.00 96.31 194 ALA A CA 1
ATOM 1440 C C . ALA A 1 194 ? -13.350 -13.558 17.502 1.00 96.31 194 ALA A C 1
ATOM 1442 O O . ALA A 1 194 ? -14.054 -13.770 16.517 1.00 96.31 194 ALA A O 1
ATOM 1443 N N . GLN A 1 195 ? -13.000 -12.320 17.864 1.00 98.06 195 GLN A N 1
ATOM 1444 C CA . GLN A 1 195 ? -13.400 -11.124 17.115 1.00 98.06 195 GLN A CA 1
ATOM 1445 C C . GLN A 1 195 ? -12.668 -11.014 15.772 1.00 98.06 195 GLN A C 1
ATOM 1447 O O . GLN A 1 195 ? -13.282 -10.641 14.775 1.00 98.06 195 GLN A O 1
ATOM 1452 N N . ALA A 1 196 ? -11.383 -11.377 15.725 1.00 98.12 196 ALA A N 1
ATOM 1453 C CA . ALA A 1 196 ? -10.621 -11.438 14.481 1.00 98.12 196 ALA A CA 1
ATOM 1454 C C . ALA A 1 196 ? -11.220 -12.460 13.501 1.00 98.12 196 ALA A C 1
ATOM 1456 O O . ALA A 1 196 ? -11.501 -12.109 12.356 1.00 98.12 196 ALA A O 1
ATOM 1457 N N . HIS A 1 197 ? -11.500 -13.688 13.959 1.00 98.38 197 HIS A N 1
ATOM 1458 C CA . HIS A 1 197 ? -12.189 -14.696 13.148 1.00 98.38 197 HIS A CA 1
ATOM 1459 C C . HIS A 1 197 ? -13.542 -14.189 12.654 1.00 98.38 197 HIS A C 1
ATOM 1461 O O . HIS A 1 197 ? -13.796 -14.264 11.458 1.00 98.38 197 HIS A O 1
ATOM 1467 N N . ALA A 1 198 ? -14.356 -13.587 13.528 1.00 98.75 198 ALA A N 1
ATOM 1468 C CA . ALA A 1 198 ? -15.643 -13.025 13.130 1.00 98.75 198 ALA A CA 1
ATOM 1469 C C . ALA A 1 198 ? -15.510 -11.949 12.036 1.00 98.75 198 ALA A C 1
ATOM 1471 O O . ALA A 1 198 ? -16.336 -11.908 11.128 1.00 98.75 198 ALA A O 1
ATOM 1472 N N . GLY A 1 199 ? -14.478 -11.099 12.093 1.00 98.81 199 GLY A N 1
ATOM 1473 C CA . GLY A 1 199 ? -14.200 -10.096 11.062 1.00 98.81 199 GLY A CA 1
ATOM 1474 C C . GLY A 1 199 ? -13.831 -10.708 9.707 1.00 98.81 199 GLY A C 1
ATOM 1475 O O . GLY A 1 199 ? -14.372 -10.300 8.680 1.00 98.81 199 GLY A O 1
ATOM 1476 N N . PHE A 1 200 ? -12.959 -11.717 9.698 1.00 98.81 200 PHE A N 1
ATOM 1477 C CA . PHE A 1 200 ? -12.603 -12.442 8.473 1.00 98.81 200 PHE A CA 1
ATOM 1478 C C . PHE A 1 200 ? -13.791 -13.244 7.918 1.00 98.81 200 PHE A C 1
ATOM 1480 O O . PHE A 1 200 ? -14.100 -13.141 6.734 1.00 98.81 200 PHE A O 1
ATOM 1487 N N . ASP A 1 201 ? -14.551 -13.933 8.774 1.00 98.81 201 ASP A N 1
ATOM 1488 C CA . ASP A 1 201 ? -15.751 -14.693 8.388 1.00 98.81 201 ASP A CA 1
ATOM 1489 C C . ASP A 1 201 ? -16.882 -13.785 7.871 1.00 98.81 201 ASP A C 1
ATOM 1491 O O . ASP A 1 201 ? -17.753 -14.218 7.114 1.00 98.81 201 ASP A O 1
ATOM 1495 N N . ALA A 1 202 ? -16.877 -12.506 8.257 1.00 98.81 202 ALA A N 1
ATOM 1496 C CA . ALA A 1 202 ? -17.776 -11.487 7.725 1.00 98.81 202 ALA A CA 1
ATOM 1497 C C . ALA A 1 202 ? -17.393 -11.007 6.313 1.00 98.81 202 ALA A C 1
ATOM 1499 O O . ALA A 1 202 ? -18.201 -10.329 5.676 1.00 98.81 202 ALA A O 1
ATOM 1500 N N . GLY A 1 203 ? -16.204 -11.366 5.820 1.00 98.69 203 GLY A N 1
ATOM 1501 C CA . GLY A 1 203 ? -15.747 -11.086 4.461 1.00 98.69 203 GLY A CA 1
ATOM 1502 C C . GLY A 1 203 ? -14.544 -10.149 4.353 1.00 98.69 203 GLY A C 1
ATOM 1503 O O . GLY A 1 203 ? -14.256 -9.695 3.243 1.00 98.69 203 GLY A O 1
ATOM 1504 N N . ALA A 1 204 ? -13.852 -9.830 5.454 1.00 98.88 204 ALA A N 1
ATOM 1505 C CA . ALA A 1 204 ? -12.547 -9.176 5.364 1.00 98.88 204 ALA A CA 1
ATOM 1506 C C . ALA A 1 204 ? -11.527 -10.125 4.715 1.00 98.88 204 ALA A C 1
ATOM 1508 O O . ALA A 1 204 ? -11.474 -11.301 5.060 1.00 98.88 204 ALA A O 1
ATOM 1509 N N . LYS A 1 205 ? -10.731 -9.619 3.766 1.00 98.50 205 LYS A N 1
ATOM 1510 C CA . LYS A 1 205 ? -9.814 -10.440 2.945 1.00 98.50 205 LYS A CA 1
ATOM 1511 C C . LYS A 1 205 ? -8.342 -10.273 3.313 1.00 98.50 205 LYS A C 1
ATOM 1513 O O . LYS A 1 205 ? -7.502 -11.063 2.891 1.00 98.50 205 LYS A O 1
ATOM 1518 N N . THR A 1 206 ? -8.013 -9.207 4.033 1.00 98.88 206 THR A N 1
ATOM 1519 C CA . THR A 1 206 ? -6.625 -8.808 4.264 1.00 98.88 206 THR A CA 1
ATOM 1520 C C . THR A 1 206 ? -6.445 -8.194 5.648 1.00 98.88 206 THR A C 1
ATOM 1522 O O . THR A 1 206 ? -7.416 -7.880 6.341 1.00 98.88 206 THR A O 1
ATOM 1525 N N . ILE A 1 207 ? -5.191 -8.053 6.060 1.00 98.75 207 ILE A N 1
ATOM 1526 C CA . ILE A 1 207 ? -4.771 -7.344 7.270 1.00 98.75 207 ILE A CA 1
ATOM 1527 C C . ILE A 1 207 ? -3.845 -6.186 6.887 1.00 98.75 207 ILE A C 1
ATOM 1529 O O . ILE A 1 207 ? -3.002 -6.362 6.010 1.00 98.75 207 ILE A O 1
ATOM 1533 N N . THR A 1 208 ? -4.022 -5.016 7.503 1.00 98.69 208 THR A N 1
ATOM 1534 C CA . THR A 1 208 ? -3.196 -3.815 7.273 1.00 98.69 208 THR A CA 1
ATOM 1535 C C . THR A 1 208 ? -1.955 -3.892 8.156 1.00 98.69 208 THR A C 1
ATOM 1537 O O . THR A 1 208 ? -2.108 -4.253 9.319 1.00 98.69 208 THR A O 1
ATOM 1540 N N . HIS A 1 209 ? -0.771 -3.606 7.589 1.00 97.38 209 HIS A N 1
ATOM 1541 C CA . HIS A 1 209 ? 0.550 -3.568 8.253 1.00 97.38 209 HIS A CA 1
ATOM 1542 C C . HIS A 1 209 ? 0.696 -4.511 9.461 1.00 97.38 209 HIS A C 1
ATOM 1544 O O . HIS A 1 209 ? 0.822 -4.096 10.610 1.00 97.38 209 HIS A O 1
ATOM 1550 N N . LEU A 1 210 ? 0.669 -5.820 9.189 1.00 97.75 210 LEU A N 1
ATOM 1551 C CA . LEU A 1 210 ? 0.746 -6.898 10.176 1.00 97.75 210 LEU A CA 1
ATOM 1552 C C . LEU A 1 210 ? 1.699 -6.558 11.338 1.00 97.75 210 LEU A C 1
ATOM 1554 O O . LEU A 1 210 ? 2.847 -6.188 11.116 1.00 97.75 210 LEU A O 1
ATOM 1558 N N . TRP A 1 211 ? 1.208 -6.757 12.568 1.00 96.69 211 TRP A N 1
ATOM 1559 C CA . TRP A 1 211 ? 1.838 -6.436 13.862 1.00 96.69 211 TRP A CA 1
ATOM 1560 C C . TRP A 1 211 ? 1.742 -4.972 14.310 1.00 96.69 211 TRP A C 1
ATOM 1562 O O . TRP A 1 211 ? 1.646 -4.726 15.520 1.00 96.69 211 TRP A O 1
ATOM 1572 N N . ASN A 1 212 ? 1.734 -4.006 13.392 1.00 95.62 212 ASN A N 1
ATOM 1573 C CA . ASN A 1 212 ? 1.659 -2.587 13.727 1.00 95.62 212 ASN A CA 1
ATOM 1574 C C . ASN A 1 212 ? 0.248 -2.218 14.214 1.00 95.62 212 ASN A C 1
ATOM 1576 O O . ASN A 1 212 ? -0.759 -2.700 13.710 1.00 95.62 212 ASN A O 1
ATOM 1580 N N . ALA A 1 213 ? 0.170 -1.409 15.278 1.00 95.00 213 ALA A N 1
ATOM 1581 C CA . ALA A 1 213 ? -1.097 -0.999 15.897 1.00 95.00 213 ALA A CA 1
ATOM 1582 C C . ALA A 1 213 ? -2.076 -2.165 16.198 1.00 95.00 213 ALA A C 1
ATOM 1584 O O . ALA A 1 213 ? -3.291 -2.039 16.069 1.00 95.00 213 ALA A O 1
ATOM 1585 N N . MET A 1 214 ? -1.568 -3.315 16.653 1.00 96.06 214 MET A N 1
ATOM 1586 C CA . MET A 1 214 ? -2.397 -4.481 16.994 1.00 96.06 214 MET A CA 1
ATOM 1587 C C . MET A 1 214 ? -2.246 -4.916 18.451 1.00 96.06 214 MET A C 1
ATOM 1589 O O . MET A 1 214 ? -1.284 -4.570 19.152 1.00 96.06 214 MET A O 1
ATOM 1593 N N . LYS A 1 215 ? -3.225 -5.671 18.959 1.00 88.38 215 LYS A N 1
ATOM 1594 C CA . LYS A 1 215 ? -3.081 -6.401 20.227 1.00 88.38 215 LYS A CA 1
ATOM 1595 C C . LYS A 1 215 ? -1.888 -7.357 20.125 1.00 88.38 215 LYS A C 1
ATOM 1597 O O . LYS A 1 215 ? -1.836 -8.193 19.226 1.00 88.38 215 LYS A O 1
ATOM 1602 N N . LYS A 1 216 ? -0.941 -7.251 21.063 1.00 80.62 216 LYS A N 1
ATOM 1603 C CA . LYS A 1 216 ? 0.150 -8.227 21.188 1.00 80.62 216 LYS A CA 1
ATOM 1604 C C . LYS A 1 216 ? -0.426 -9.563 21.662 1.00 80.62 216 LYS A C 1
ATOM 1606 O O . LYS A 1 216 ? -1.358 -9.574 22.467 1.00 80.62 216 LYS A O 1
ATOM 1611 N N . ARG A 1 217 ? 0.143 -10.672 21.188 1.00 76.69 217 ARG A N 1
ATOM 1612 C CA . ARG A 1 217 ? -0.182 -12.019 21.676 1.00 76.69 217 ARG A CA 1
ATOM 1613 C C . ARG A 1 217 ? -0.016 -12.088 23.201 1.00 76.69 217 ARG A C 1
ATOM 1615 O O . ARG A 1 217 ? 0.957 -11.554 23.733 1.00 76.69 217 ARG A O 1
ATOM 1622 N N . SER A 1 218 ? -0.941 -12.762 23.885 1.00 74.56 218 SER A N 1
ATOM 1623 C CA . SER A 1 218 ? -0.766 -13.188 25.278 1.00 74.56 218 SER A CA 1
ATOM 1624 C C . SER A 1 218 ? -0.464 -14.688 25.340 1.00 74.56 218 SER A C 1
ATOM 1626 O O . SER A 1 218 ? -0.596 -15.407 24.349 1.00 74.56 218 SER A O 1
ATOM 1628 N N . GLU A 1 219 ? -0.075 -15.185 26.515 1.00 73.94 219 GLU A N 1
ATOM 1629 C CA . GLU A 1 219 ? 0.083 -16.631 26.743 1.00 73.94 219 GLU A CA 1
ATOM 1630 C C . GLU A 1 219 ? -1.233 -17.402 26.544 1.00 73.94 219 GLU A C 1
ATOM 1632 O O . GLU A 1 219 ? -1.217 -18.573 26.177 1.00 73.94 219 GLU A O 1
ATOM 1637 N N . SER A 1 220 ? -2.369 -16.738 26.772 1.00 77.38 220 SER A N 1
ATOM 1638 C CA . SER A 1 220 ? -3.698 -17.347 26.806 1.00 77.38 220 SER A CA 1
ATOM 1639 C C . SER A 1 220 ? -4.478 -17.292 25.491 1.00 77.38 220 SER A C 1
ATOM 1641 O O . SER A 1 220 ? -5.410 -18.076 25.330 1.00 77.38 220 SER A O 1
ATOM 1643 N N . GLU A 1 221 ? -4.161 -16.377 24.570 1.00 83.94 221 GLU A N 1
ATOM 1644 C CA . GLU A 1 221 ? -4.933 -16.198 23.336 1.00 83.94 221 GLU A CA 1
ATOM 1645 C C . GLU A 1 221 ? -4.096 -15.521 22.228 1.00 83.94 221 GLU A C 1
ATOM 1647 O O . GLU A 1 221 ? -3.379 -14.547 22.506 1.00 83.94 221 GLU A O 1
ATOM 1652 N N . PRO A 1 222 ? -4.188 -15.983 20.962 1.00 89.00 222 PRO A N 1
ATOM 1653 C CA . PRO A 1 222 ? -3.631 -15.245 19.833 1.00 89.00 222 PRO A CA 1
ATOM 1654 C C . PRO A 1 222 ? -4.323 -13.881 19.648 1.00 89.00 222 PRO A C 1
ATOM 1656 O O . PRO A 1 222 ? -5.495 -13.692 19.968 1.00 89.00 222 PRO A O 1
ATOM 1659 N N . GLY A 1 223 ? -3.578 -12.898 19.138 1.00 92.00 223 GLY A N 1
ATOM 1660 C CA . GLY A 1 223 ? -4.134 -11.613 18.694 1.00 92.00 223 GLY A CA 1
ATOM 1661 C C . GLY A 1 223 ? -4.481 -11.629 17.202 1.00 92.00 223 GLY A C 1
ATOM 1662 O O . GLY A 1 223 ? -4.169 -12.596 16.508 1.00 92.00 223 GLY A O 1
ATOM 1663 N N . LEU A 1 224 ? -5.051 -10.529 16.697 1.00 96.69 224 LEU A N 1
ATOM 1664 C CA . LEU A 1 224 ? -5.424 -10.361 15.283 1.00 96.69 224 LEU A CA 1
ATOM 1665 C C . LEU A 1 224 ? -4.313 -10.782 14.300 1.00 96.69 224 LEU A C 1
ATOM 1667 O O . LEU A 1 224 ? -4.581 -11.545 13.378 1.00 96.69 224 LEU A O 1
ATOM 1671 N N . ALA A 1 225 ? -3.074 -10.329 14.516 1.00 96.88 225 ALA A N 1
ATOM 1672 C CA . ALA A 1 225 ? -1.945 -10.649 13.638 1.00 96.88 225 ALA A CA 1
ATOM 1673 C C . ALA A 1 225 ? -1.673 -12.160 13.539 1.00 96.88 225 ALA A C 1
ATOM 1675 O O . ALA A 1 225 ? -1.475 -12.695 12.453 1.00 96.88 225 ALA A O 1
ATOM 1676 N N . GLN A 1 226 ? -1.717 -12.857 14.675 1.00 95.81 226 GLN A N 1
ATOM 1677 C CA . GLN A 1 226 ? -1.486 -14.298 14.726 1.00 95.81 226 GLN A CA 1
ATOM 1678 C C . GLN A 1 226 ? -2.629 -15.060 14.038 1.00 95.81 226 GLN A C 1
ATOM 1680 O O . GLN A 1 226 ? -2.363 -15.945 13.234 1.00 95.81 226 GLN A O 1
ATOM 1685 N N . VAL A 1 227 ? -3.884 -14.658 14.280 1.00 97.06 227 VAL A N 1
ATOM 1686 C CA . VAL A 1 227 ? -5.053 -15.232 13.589 1.00 97.06 227 VAL A CA 1
ATOM 1687 C C . VAL A 1 227 ? -4.948 -15.054 12.073 1.00 97.06 227 VAL A C 1
ATOM 1689 O O . VAL A 1 227 ? -5.275 -15.973 11.332 1.00 97.06 227 VAL A O 1
ATOM 1692 N N . ALA A 1 228 ? -4.483 -13.894 11.600 1.00 98.00 228 ALA A N 1
ATOM 1693 C CA . ALA A 1 228 ? -4.299 -13.651 10.171 1.00 98.00 228 ALA A CA 1
ATOM 1694 C C . ALA A 1 228 ? -3.231 -14.572 9.557 1.00 98.00 228 ALA A C 1
ATOM 1696 O O . ALA A 1 228 ? -3.446 -15.113 8.478 1.00 98.00 228 ALA A O 1
ATOM 1697 N N . LEU A 1 229 ? -2.102 -14.785 10.245 1.00 97.56 229 LEU A N 1
ATOM 1698 C CA . LEU A 1 229 ? -1.050 -15.697 9.780 1.00 97.56 229 LEU A CA 1
ATOM 1699 C C . LEU A 1 229 ? -1.510 -17.162 9.734 1.00 97.56 229 LEU A C 1
ATOM 1701 O O . LEU A 1 229 ? -1.138 -17.882 8.810 1.00 97.56 229 LEU A O 1
ATOM 1705 N N . GLU A 1 230 ? -2.332 -17.581 10.699 1.00 96.19 230 GLU A N 1
ATOM 1706 C CA . GLU A 1 230 ? -2.884 -18.941 10.808 1.00 96.19 230 GLU A CA 1
ATOM 1707 C C . GLU A 1 230 ? -4.004 -19.234 9.796 1.00 96.19 230 GLU A C 1
ATOM 1709 O O . GLU A 1 230 ? -4.397 -20.389 9.626 1.00 96.19 230 GLU A O 1
ATOM 1714 N N . ARG A 1 231 ? -4.526 -18.204 9.121 1.00 97.31 231 ARG A N 1
ATOM 1715 C C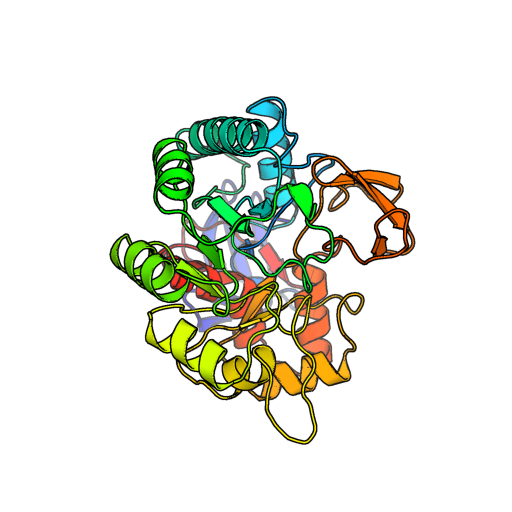A . ARG A 1 231 ? -5.572 -18.322 8.105 1.00 97.31 231 ARG A CA 1
ATOM 1716 C C . ARG A 1 231 ? -4.987 -18.293 6.695 1.00 97.31 231 ARG A C 1
ATOM 1718 O O . ARG A 1 231 ? -4.382 -17.309 6.272 1.00 97.31 231 ARG A O 1
ATOM 1725 N N . ASP A 1 232 ? -5.237 -19.355 5.934 1.00 97.12 232 ASP A N 1
ATOM 1726 C CA . ASP A 1 232 ? -4.793 -19.467 4.538 1.00 97.12 232 ASP A CA 1
ATOM 1727 C C . ASP A 1 232 ? -5.625 -18.618 3.564 1.00 97.12 232 ASP A C 1
ATOM 1729 O O . ASP A 1 232 ? -5.175 -18.326 2.458 1.00 97.12 232 ASP A O 1
ATOM 1733 N N . ASP A 1 233 ? -6.825 -18.196 3.969 1.00 97.56 233 ASP A N 1
ATOM 1734 C CA . ASP A 1 233 ? -7.742 -17.365 3.181 1.00 97.56 233 ASP A CA 1
ATOM 1735 C C . ASP A 1 233 ? -7.508 -15.853 3.349 1.00 97.56 233 ASP A C 1
ATOM 1737 O O . ASP A 1 233 ? -8.236 -15.049 2.767 1.00 97.56 233 ASP A O 1
ATOM 1741 N N . VAL A 1 234 ? -6.489 -15.457 4.120 1.00 98.56 234 VAL A N 1
ATOM 1742 C CA . VAL A 1 234 ? -6.161 -14.055 4.403 1.00 98.56 234 VAL A CA 1
ATOM 1743 C C . VAL A 1 234 ? -4.856 -13.651 3.717 1.00 98.56 234 VAL A C 1
ATOM 1745 O O . VAL A 1 234 ? -3.831 -14.331 3.825 1.00 98.56 234 VAL A O 1
ATOM 1748 N N . ILE A 1 235 ? -4.893 -12.503 3.036 1.00 98.81 235 ILE A N 1
ATOM 1749 C CA . ILE A 1 235 ? -3.707 -11.832 2.495 1.00 98.81 235 ILE A CA 1
ATOM 1750 C C . ILE A 1 235 ? -3.082 -10.924 3.561 1.00 98.81 235 ILE A C 1
ATOM 1752 O O . ILE A 1 235 ? -3.770 -10.232 4.310 1.00 98.81 235 ILE A O 1
ATOM 1756 N N . ILE A 1 236 ? -1.756 -10.933 3.643 1.00 98.75 236 ILE A N 1
ATOM 1757 C CA . ILE A 1 236 ? -0.988 -10.260 4.690 1.00 98.75 236 ILE A CA 1
ATOM 1758 C C . ILE A 1 236 ? -0.327 -9.005 4.126 1.00 98.75 236 ILE A C 1
ATOM 1760 O O . ILE A 1 236 ? 0.586 -9.138 3.325 1.00 98.75 236 ILE A O 1
ATOM 1764 N N . GLN A 1 237 ? -0.714 -7.797 4.543 1.00 98.69 237 GLN A N 1
ATOM 1765 C CA . GLN A 1 237 ? 0.058 -6.591 4.198 1.00 98.69 237 GLN A CA 1
ATOM 1766 C C . GLN A 1 237 ? 1.123 -6.350 5.270 1.00 98.69 237 GLN A C 1
ATOM 1768 O O . GLN A 1 237 ? 0.810 -6.392 6.459 1.00 98.69 237 GLN A O 1
ATOM 1773 N N . LEU A 1 238 ? 2.375 -6.129 4.871 1.00 97.44 238 LEU A N 1
ATOM 1774 C CA . LEU A 1 238 ? 3.523 -6.008 5.775 1.00 97.44 238 LEU A CA 1
ATOM 1775 C C . LEU A 1 238 ? 4.446 -4.865 5.339 1.00 97.44 238 LEU A C 1
ATOM 1777 O O . LEU A 1 238 ? 4.682 -4.674 4.147 1.00 97.44 238 LEU A O 1
ATOM 1781 N N . ILE A 1 239 ? 5.015 -4.152 6.312 1.00 97.88 239 ILE A N 1
ATOM 1782 C CA . ILE A 1 239 ? 6.074 -3.167 6.072 1.00 97.88 239 ILE A CA 1
ATOM 1783 C C . ILE A 1 239 ? 7.431 -3.839 6.302 1.00 97.88 239 ILE A C 1
ATOM 1785 O O . ILE A 1 239 ? 7.685 -4.385 7.376 1.00 97.88 239 ILE A O 1
ATOM 1789 N N . ILE A 1 240 ? 8.306 -3.801 5.293 1.00 96.88 240 ILE A N 1
ATOM 1790 C CA . ILE A 1 240 ? 9.651 -4.396 5.344 1.00 96.88 240 ILE A CA 1
ATOM 1791 C C . ILE A 1 240 ? 10.692 -3.304 5.101 1.00 96.88 240 ILE A C 1
ATOM 1793 O O . ILE A 1 240 ? 11.020 -2.983 3.957 1.00 96.88 240 ILE A O 1
ATOM 1797 N N . ASP A 1 241 ? 11.194 -2.709 6.182 1.00 94.81 241 ASP A N 1
ATOM 1798 C CA . ASP A 1 241 ? 12.127 -1.578 6.120 1.00 94.81 241 ASP A CA 1
ATOM 1799 C C . ASP A 1 241 ? 13.202 -1.547 7.225 1.00 94.81 241 ASP A C 1
ATOM 1801 O O . ASP A 1 241 ? 14.035 -0.633 7.210 1.00 94.81 241 ASP A O 1
ATOM 1805 N N . GLU A 1 242 ? 13.193 -2.534 8.134 1.00 91.38 242 GLU A N 1
ATOM 1806 C CA . GLU A 1 242 ? 14.014 -2.634 9.363 1.00 91.38 242 GLU A CA 1
ATOM 1807 C C . GLU A 1 242 ? 13.778 -1.522 10.398 1.00 91.38 242 GLU A C 1
ATOM 1809 O O . GLU A 1 242 ? 14.556 -1.335 11.334 1.00 91.38 242 GLU A O 1
ATOM 1814 N N . VAL A 1 243 ? 12.692 -0.766 10.246 1.00 92.94 243 VAL A N 1
ATOM 1815 C CA . VAL A 1 243 ? 12.313 0.341 11.130 1.00 92.94 243 VAL A CA 1
ATOM 1816 C C . VAL A 1 243 ? 11.057 -0.005 11.916 1.00 92.94 243 VAL A C 1
ATOM 1818 O O . VAL A 1 243 ? 11.028 0.220 13.131 1.00 92.94 243 VAL A O 1
ATOM 1821 N N . HIS A 1 244 ? 10.040 -0.538 11.233 1.00 92.38 244 HIS A N 1
ATOM 1822 C CA . HIS A 1 244 ? 8.741 -0.868 11.821 1.00 92.38 244 HIS A CA 1
ATOM 1823 C C . HIS A 1 244 ? 8.769 -2.155 12.633 1.00 92.38 244 HIS A C 1
ATOM 1825 O O . HIS A 1 244 ? 8.114 -2.244 13.674 1.00 92.38 244 HIS A O 1
ATOM 1831 N N . LEU A 1 245 ? 9.508 -3.149 12.145 1.00 93.81 245 LEU A N 1
ATOM 1832 C CA . LEU A 1 245 ? 9.567 -4.489 12.703 1.00 93.81 245 LEU A CA 1
ATOM 1833 C C . LEU A 1 245 ? 11.009 -4.982 12.709 1.00 93.81 245 LEU A C 1
ATOM 1835 O O . LEU A 1 245 ? 11.790 -4.675 11.809 1.00 93.81 245 LEU A O 1
ATOM 1839 N N . ASP A 1 246 ? 11.331 -5.767 13.732 1.00 94.81 246 ASP A N 1
ATOM 1840 C CA . ASP A 1 246 ? 12.589 -6.499 13.802 1.00 94.81 246 ASP A CA 1
ATOM 1841 C C . ASP A 1 246 ? 12.660 -7.552 12.684 1.00 94.81 246 ASP A C 1
ATOM 1843 O O . ASP A 1 246 ? 11.651 -8.188 12.350 1.00 94.81 246 ASP A O 1
ATOM 1847 N N . SER A 1 247 ? 13.846 -7.739 12.102 1.00 95.56 247 SER A N 1
ATOM 1848 C CA . SER A 1 247 ? 14.034 -8.628 10.955 1.00 95.56 247 SER A CA 1
ATOM 1849 C C . SER A 1 247 ? 13.708 -10.086 11.284 1.00 95.56 247 SER A C 1
ATOM 1851 O O . SER A 1 247 ? 13.140 -10.776 10.436 1.00 95.56 247 SER A O 1
ATOM 1853 N N . GLU A 1 248 ? 13.945 -10.561 12.513 1.00 96.56 248 GLU A N 1
ATOM 1854 C CA . GLU A 1 248 ? 13.590 -11.929 12.907 1.00 96.56 248 GLU A CA 1
ATOM 1855 C C . GLU A 1 248 ? 12.072 -12.145 12.873 1.00 96.56 248 GLU A C 1
ATOM 1857 O O . GLU A 1 248 ? 11.596 -13.181 12.395 1.00 96.56 248 GLU A O 1
ATOM 1862 N N . LEU A 1 249 ? 11.297 -11.149 13.321 1.00 96.12 249 LEU A N 1
ATOM 1863 C CA . LEU A 1 249 ? 9.834 -11.193 13.280 1.00 96.12 249 LEU A CA 1
ATOM 1864 C C . LEU A 1 249 ? 9.313 -11.163 11.838 1.00 96.12 249 LEU A C 1
ATOM 1866 O O . LEU A 1 249 ? 8.382 -11.905 11.507 1.00 96.12 249 LEU A O 1
ATOM 1870 N N . VAL A 1 250 ? 9.924 -10.350 10.973 1.00 97.19 250 VAL A N 1
ATOM 1871 C CA . VAL A 1 250 ? 9.596 -10.301 9.540 1.00 97.19 250 VAL A CA 1
ATOM 1872 C C . VAL A 1 250 ? 9.870 -11.656 8.889 1.00 97.19 250 VAL A C 1
ATOM 1874 O O . VAL A 1 250 ? 8.959 -12.248 8.311 1.00 97.19 250 VAL A O 1
ATOM 1877 N N . ILE A 1 251 ? 11.077 -12.205 9.055 1.00 97.69 251 ILE A N 1
ATOM 1878 C CA . ILE A 1 251 ? 11.472 -13.514 8.510 1.00 97.69 251 ILE A CA 1
ATOM 1879 C C . ILE A 1 251 ? 10.520 -14.616 8.991 1.00 97.69 251 ILE A C 1
ATOM 1881 O O . ILE A 1 251 ? 10.093 -15.465 8.207 1.00 97.69 251 ILE A O 1
ATOM 1885 N N . HIS A 1 252 ? 10.173 -14.619 10.280 1.00 97.06 252 HIS A N 1
ATOM 1886 C CA . HIS A 1 252 ? 9.241 -15.592 10.845 1.00 97.06 252 HIS A CA 1
ATOM 1887 C C . HIS A 1 252 ? 7.828 -15.471 10.257 1.00 97.06 252 HIS A C 1
ATOM 1889 O O . HIS A 1 252 ? 7.174 -16.489 10.018 1.00 97.06 252 HIS A O 1
ATOM 1895 N N . SER A 1 253 ? 7.362 -14.247 10.011 1.00 97.12 253 SER A N 1
ATOM 1896 C CA . SER A 1 253 ? 6.046 -13.990 9.419 1.00 97.12 253 SER A CA 1
ATOM 1897 C C . SER A 1 253 ? 6.001 -14.454 7.963 1.00 97.12 253 SER A C 1
ATOM 1899 O O . SER A 1 253 ? 5.110 -15.212 7.597 1.00 97.12 253 SER A O 1
ATOM 1901 N N . LEU A 1 254 ? 7.007 -14.095 7.158 1.00 97.56 254 LEU A N 1
ATOM 1902 C CA . LEU A 1 254 ? 7.086 -14.462 5.737 1.00 97.56 254 LEU A CA 1
ATOM 1903 C C . LEU A 1 254 ? 7.124 -15.982 5.523 1.00 97.56 254 LEU A C 1
ATOM 1905 O O . LEU A 1 254 ? 6.503 -16.495 4.596 1.00 97.56 254 LEU A O 1
ATOM 1909 N N . LYS A 1 255 ? 7.773 -16.728 6.426 1.00 97.12 255 LYS A N 1
ATOM 1910 C CA . LYS A 1 255 ? 7.764 -18.202 6.404 1.00 97.12 255 LYS A CA 1
ATOM 1911 C C . LYS A 1 255 ? 6.377 -18.818 6.632 1.00 97.12 255 LYS A C 1
ATOM 1913 O O . LYS A 1 255 ? 6.179 -19.972 6.264 1.00 97.12 255 LYS A O 1
ATOM 1918 N N . GLN A 1 256 ? 5.445 -18.092 7.249 1.00 97.12 256 GLN A N 1
ATOM 1919 C CA . GLN A 1 256 ? 4.084 -18.565 7.534 1.00 97.12 256 GLN A CA 1
ATOM 1920 C C . GLN A 1 256 ? 3.067 -18.182 6.456 1.00 97.12 256 GLN A C 1
ATOM 1922 O O . GLN A 1 256 ? 2.003 -18.790 6.394 1.00 97.12 256 GLN A O 1
ATOM 1927 N N . CYS A 1 257 ? 3.378 -17.211 5.596 1.00 97.44 257 CYS A N 1
ATOM 1928 C CA . CYS A 1 257 ? 2.472 -16.744 4.548 1.00 97.44 257 CYS A CA 1
ATOM 1929 C C . CYS A 1 257 ? 3.089 -16.725 3.132 1.00 97.44 257 CYS A C 1
ATOM 1931 O O . CYS A 1 257 ? 2.832 -15.771 2.392 1.00 97.44 257 CYS A O 1
ATOM 1933 N N . PRO A 1 258 ? 3.862 -17.751 2.709 1.00 97.25 258 PRO A N 1
ATOM 1934 C CA . PRO A 1 258 ? 4.435 -17.783 1.363 1.00 97.25 258 PRO A CA 1
ATOM 1935 C C . PRO A 1 258 ? 3.329 -17.662 0.308 1.00 97.25 258 PRO A C 1
ATOM 1937 O O . PRO A 1 258 ? 2.269 -18.281 0.431 1.00 97.25 258 PRO A O 1
ATOM 1940 N N . GLY A 1 259 ? 3.546 -16.827 -0.707 1.00 97.56 259 GLY A N 1
ATOM 1941 C CA . GLY A 1 259 ? 2.554 -16.553 -1.747 1.00 97.56 259 GLY A CA 1
ATOM 1942 C C . GLY A 1 259 ? 1.337 -15.722 -1.308 1.00 97.56 259 GLY A C 1
ATOM 1943 O O . GLY A 1 259 ? 0.476 -15.443 -2.143 1.00 97.56 259 GLY A O 1
ATOM 1944 N N . ARG A 1 260 ? 1.239 -15.311 -0.034 1.00 97.75 260 ARG A N 1
ATOM 1945 C CA . ARG A 1 260 ? 0.064 -14.624 0.542 1.00 97.75 260 ARG A CA 1
ATOM 1946 C C . ARG A 1 260 ? 0.366 -13.263 1.169 1.00 97.75 260 ARG A C 1
ATOM 1948 O O . ARG A 1 260 ? -0.509 -12.710 1.830 1.00 97.75 260 ARG A O 1
ATOM 1955 N N . PHE A 1 261 ? 1.557 -12.697 0.980 1.00 98.62 261 PHE A N 1
ATOM 1956 C CA . PHE A 1 261 ? 1.905 -11.390 1.551 1.00 98.62 261 PHE A CA 1
ATOM 1957 C C . PHE A 1 261 ? 2.076 -10.297 0.495 1.00 98.62 261 PHE A C 1
ATOM 1959 O O . PHE A 1 261 ? 2.598 -10.539 -0.584 1.00 98.62 261 PHE A O 1
ATOM 1966 N N . ILE A 1 262 ? 1.665 -9.081 0.815 1.00 98.81 262 ILE A N 1
ATOM 1967 C CA . ILE A 1 262 ? 1.863 -7.870 0.026 1.00 98.81 262 ILE A CA 1
ATOM 1968 C C . ILE A 1 262 ? 2.766 -6.948 0.833 1.00 98.81 262 ILE A C 1
ATOM 1970 O O . ILE A 1 262 ? 2.566 -6.782 2.037 1.00 98.81 262 ILE A O 1
ATOM 1974 N N . VAL A 1 263 ? 3.743 -6.336 0.176 1.00 98.50 263 VAL A N 1
ATOM 1975 C CA . VAL A 1 263 ? 4.610 -5.356 0.827 1.00 98.50 263 VAL A CA 1
ATOM 1976 C C . VAL A 1 263 ? 4.144 -3.951 0.482 1.00 98.50 263 VAL A C 1
ATOM 1978 O O . VAL A 1 263 ? 3.870 -3.636 -0.672 1.00 98.50 263 VAL A O 1
ATOM 1981 N N . THR A 1 264 ? 4.081 -3.106 1.502 1.00 97.25 264 THR A N 1
ATOM 1982 C CA . THR A 1 264 ? 3.879 -1.663 1.374 1.00 97.25 264 THR A CA 1
ATOM 1983 C C . THR A 1 264 ? 4.925 -0.937 2.212 1.00 97.25 264 THR A C 1
ATOM 1985 O O . THR A 1 264 ? 5.514 -1.513 3.130 1.00 97.25 264 THR A O 1
ATOM 1988 N N . ASN A 1 265 ? 5.185 0.327 1.896 1.00 93.44 265 ASN A N 1
ATOM 1989 C CA . ASN A 1 265 ? 5.993 1.185 2.753 1.00 93.44 265 ASN A CA 1
ATOM 1990 C C . ASN A 1 265 ? 5.157 2.059 3.686 1.00 93.44 265 ASN A C 1
ATOM 1992 O O . ASN A 1 265 ? 5.764 2.782 4.471 1.00 93.44 265 ASN A O 1
ATOM 1996 N N . ASP A 1 266 ? 3.820 2.011 3.608 1.00 96.88 266 ASP A N 1
ATOM 1997 C CA . ASP A 1 266 ? 2.937 2.905 4.370 1.00 96.88 266 ASP A CA 1
ATOM 1998 C C . ASP A 1 266 ? 3.413 4.365 4.248 1.00 96.88 266 ASP A C 1
ATOM 2000 O O . ASP A 1 266 ? 3.648 5.081 5.226 1.00 96.88 266 ASP A O 1
ATOM 2004 N N . ALA A 1 267 ? 3.724 4.754 3.005 1.00 97.06 267 ALA A N 1
ATOM 2005 C CA . ALA A 1 267 ? 4.606 5.882 2.749 1.00 97.06 267 ALA A CA 1
ATOM 2006 C C . ALA A 1 267 ? 3.982 7.198 3.225 1.00 97.06 267 ALA A C 1
ATOM 2008 O O . ALA A 1 267 ? 2.797 7.453 3.002 1.00 97.06 267 ALA A O 1
ATOM 2009 N N . VAL A 1 268 ? 4.788 8.047 3.861 1.00 96.62 268 VAL A N 1
ATOM 2010 C CA . VAL A 1 268 ? 4.376 9.386 4.310 1.00 96.62 268 VAL A CA 1
ATOM 2011 C C . VAL A 1 268 ? 4.947 10.479 3.421 1.00 96.62 268 VAL A C 1
ATOM 2013 O O . VAL A 1 268 ? 5.857 10.255 2.627 1.00 96.62 268 VAL A O 1
ATOM 2016 N N . SER A 1 269 ? 4.436 11.701 3.568 1.00 95.75 269 SER A N 1
ATOM 2017 C CA . SER A 1 269 ? 4.779 12.862 2.731 1.00 95.75 269 SER A CA 1
ATOM 2018 C C . SER A 1 269 ? 6.288 13.110 2.565 1.00 95.75 269 SER A C 1
ATOM 2020 O O . SER A 1 269 ? 6.713 13.586 1.512 1.00 95.75 269 SER A O 1
ATOM 2022 N N . ALA A 1 270 ? 7.106 12.739 3.551 1.00 95.12 270 ALA A N 1
ATOM 2023 C CA . ALA A 1 270 ? 8.565 12.828 3.508 1.00 95.12 270 ALA A CA 1
ATOM 2024 C C . ALA A 1 270 ? 9.251 11.849 2.530 1.00 95.12 270 ALA A C 1
ATOM 2026 O O . ALA A 1 270 ? 10.380 12.100 2.088 1.00 95.12 270 ALA A O 1
ATOM 2027 N N . ALA A 1 271 ? 8.597 10.735 2.185 1.00 95.62 271 ALA A N 1
ATOM 2028 C CA . ALA A 1 271 ? 9.117 9.739 1.255 1.00 95.62 271 ALA A CA 1
ATOM 2029 C C . ALA A 1 271 ? 9.427 10.383 -0.108 1.00 95.62 271 ALA A C 1
ATOM 2031 O O . ALA A 1 271 ? 8.662 11.198 -0.629 1.00 95.62 271 ALA A O 1
ATOM 2032 N N . GLY A 1 272 ? 10.596 10.068 -0.670 1.00 92.06 272 GLY A N 1
ATOM 2033 C CA . GLY A 1 272 ? 11.082 10.673 -1.915 1.00 92.06 272 GLY A CA 1
ATOM 2034 C C . GLY A 1 272 ? 11.577 12.124 -1.801 1.00 92.06 272 GLY A C 1
ATOM 2035 O O . GLY A 1 272 ? 11.898 12.718 -2.830 1.00 92.06 272 GLY A O 1
ATOM 2036 N N . VAL A 1 273 ? 11.651 12.700 -0.592 1.00 93.88 273 VAL A N 1
ATOM 2037 C CA . VAL A 1 273 ? 12.226 14.038 -0.343 1.00 93.88 273 VAL A CA 1
ATOM 2038 C C . VAL A 1 273 ? 13.483 13.953 0.517 1.00 93.88 273 VAL A C 1
ATOM 2040 O O . VAL A 1 273 ? 14.530 14.449 0.107 1.00 93.88 273 VAL A O 1
ATOM 2043 N N . GLY A 1 274 ? 13.388 13.315 1.687 1.00 90.44 274 GLY A N 1
ATOM 2044 C CA . GLY A 1 274 ? 14.483 13.205 2.651 1.00 90.44 274 GLY A CA 1
ATOM 2045 C C . GLY A 1 274 ? 14.080 13.632 4.062 1.00 90.44 274 GLY A C 1
ATOM 2046 O O . GLY A 1 274 ? 12.902 13.662 4.408 1.00 90.44 274 GLY A O 1
ATOM 2047 N N . GLU A 1 275 ? 15.079 13.936 4.886 1.00 95.25 275 GLU A N 1
ATOM 2048 C CA . GLU A 1 275 ? 14.889 14.330 6.285 1.00 95.25 275 GLU A CA 1
ATOM 2049 C C . GLU A 1 275 ? 14.269 15.724 6.427 1.00 95.25 275 GLU A C 1
ATOM 2051 O O . GLU A 1 275 ? 14.440 16.595 5.570 1.00 95.25 275 GLU A O 1
ATOM 2056 N N . GLY A 1 276 ? 13.556 15.950 7.532 1.00 95.56 276 GLY A N 1
ATOM 2057 C CA . GLY A 1 276 ? 12.877 17.217 7.791 1.00 95.56 276 GLY A CA 1
ATOM 2058 C C . GLY A 1 276 ? 11.615 17.073 8.633 1.00 95.56 276 GLY A C 1
ATOM 2059 O O . GLY A 1 276 ? 11.398 16.056 9.290 1.00 95.56 276 GLY A O 1
ATOM 2060 N N . VAL A 1 277 ? 10.788 18.117 8.613 1.00 95.88 277 VAL A N 1
ATOM 2061 C CA . VAL A 1 277 ? 9.462 18.136 9.243 1.00 95.88 277 VAL A CA 1
ATOM 2062 C C . VAL A 1 277 ? 8.415 18.217 8.146 1.00 95.88 277 VAL A C 1
ATOM 2064 O O . VAL A 1 277 ? 8.532 19.043 7.239 1.00 95.88 277 VAL A O 1
ATOM 2067 N N . PHE A 1 278 ? 7.414 17.349 8.227 1.00 95.44 278 PHE A N 1
ATOM 2068 C CA . PHE A 1 278 ? 6.385 17.214 7.208 1.00 95.44 278 PHE A CA 1
ATOM 2069 C C . PHE A 1 278 ? 5.016 17.010 7.848 1.00 95.44 278 PHE A C 1
ATOM 2071 O O . PHE A 1 278 ? 4.920 16.496 8.959 1.00 95.44 278 PHE A O 1
ATOM 2078 N N . ALA A 1 279 ? 3.964 17.370 7.116 1.00 91.31 279 ALA A N 1
ATOM 2079 C CA . ALA A 1 279 ? 2.598 17.102 7.539 1.00 91.31 279 ALA A CA 1
ATOM 2080 C C . ALA A 1 279 ? 2.282 15.599 7.457 1.00 91.31 279 ALA A C 1
ATOM 2082 O O . ALA A 1 279 ? 2.696 14.917 6.512 1.00 91.31 279 ALA A O 1
ATOM 2083 N N . PHE A 1 280 ? 1.515 15.121 8.429 1.00 91.00 280 PHE A N 1
ATOM 2084 C CA . PHE A 1 280 ? 0.853 13.823 8.460 1.00 91.00 280 PHE A CA 1
ATOM 2085 C C . PHE A 1 280 ? -0.554 14.037 9.028 1.00 91.00 280 PHE A C 1
ATOM 2087 O O . PHE A 1 280 ? -0.756 14.136 10.246 1.00 91.00 280 PHE A O 1
ATOM 2094 N N . GLY A 1 281 ? -1.519 14.226 8.126 1.00 90.19 281 GLY A N 1
ATOM 2095 C CA . GLY A 1 281 ? -2.824 14.774 8.487 1.00 90.19 281 GLY A CA 1
ATOM 2096 C C . GLY A 1 281 ? -2.711 16.137 9.180 1.00 90.19 281 GLY A C 1
ATOM 2097 O O . GLY A 1 281 ? -2.019 17.032 8.708 1.00 90.19 281 GLY A O 1
ATOM 2098 N N . GLU A 1 282 ? -3.389 16.305 10.316 1.00 88.38 282 GLU A N 1
ATOM 2099 C CA . GLU A 1 282 ? -3.371 17.556 11.095 1.00 88.38 282 GLU A CA 1
ATOM 2100 C C . GLU A 1 282 ? -2.155 17.694 12.028 1.00 88.38 282 GLU A C 1
ATOM 2102 O O . GLU A 1 282 ? -2.062 18.656 12.792 1.00 88.38 282 GLU A O 1
ATOM 2107 N N . THR A 1 283 ? -1.225 16.736 11.989 1.00 89.75 283 THR A N 1
ATOM 2108 C CA . THR A 1 283 ? -0.033 16.712 12.845 1.00 89.75 283 THR A CA 1
ATOM 2109 C C . THR A 1 283 ? 1.240 16.836 12.021 1.00 89.75 283 THR A C 1
ATOM 2111 O O . THR A 1 283 ? 1.251 16.542 10.828 1.00 89.75 283 THR A O 1
ATOM 2114 N N . ASP A 1 284 ? 2.330 17.235 12.673 1.00 92.69 284 ASP A N 1
ATOM 2115 C CA . ASP A 1 284 ? 3.660 17.202 12.073 1.00 92.69 284 ASP A CA 1
ATOM 2116 C C . ASP A 1 284 ? 4.407 15.933 12.497 1.00 92.69 284 ASP A C 1
ATOM 2118 O O . ASP A 1 284 ? 4.397 15.533 13.667 1.00 92.69 284 ASP A O 1
ATOM 2122 N N . ILE A 1 285 ? 5.133 15.350 11.547 1.00 94.88 285 ILE A N 1
ATOM 2123 C CA . ILE A 1 285 ? 6.096 14.273 11.767 1.00 94.88 285 ILE A CA 1
ATOM 2124 C C . ILE A 1 285 ? 7.510 14.783 11.508 1.00 94.88 285 ILE A C 1
ATOM 2126 O O . ILE A 1 285 ? 7.749 15.618 10.633 1.00 94.88 285 ILE A O 1
ATOM 2130 N N . LYS A 1 286 ? 8.465 14.261 12.272 1.00 96.56 286 LYS A N 1
ATOM 2131 C CA . LYS A 1 286 ? 9.894 14.481 12.068 1.00 96.56 286 LYS A CA 1
ATOM 2132 C C . LYS A 1 286 ? 10.499 13.241 11.424 1.00 96.56 286 LYS A C 1
ATOM 2134 O O . LYS A 1 286 ? 10.264 12.128 11.892 1.00 96.56 286 LYS A O 1
ATOM 2139 N N . VAL A 1 287 ? 11.303 13.446 10.386 1.00 96.12 287 VAL A N 1
ATOM 2140 C CA . VAL A 1 287 ? 12.066 12.392 9.719 1.00 96.12 287 VAL A CA 1
ATOM 2141 C C . VAL A 1 287 ? 13.551 12.604 9.940 1.00 96.12 287 VAL A C 1
ATOM 2143 O O . VAL A 1 287 ? 14.094 13.641 9.562 1.00 96.12 287 VAL A O 1
ATOM 2146 N N . GLU A 1 288 ? 14.192 11.611 10.547 1.00 94.31 288 GLU A N 1
ATOM 2147 C CA . GLU A 1 288 ? 15.624 11.595 10.845 1.00 94.31 288 GLU A CA 1
ATOM 2148 C C . GLU A 1 288 ? 16.128 10.144 10.838 1.00 94.31 288 GLU A C 1
ATOM 2150 O O . GLU A 1 288 ? 15.455 9.244 11.346 1.00 94.31 288 GLU A O 1
ATOM 2155 N N . ASN A 1 289 ? 17.303 9.894 10.255 1.00 91.69 289 ASN A N 1
ATOM 2156 C CA . ASN A 1 289 ? 17.929 8.573 10.152 1.00 91.69 289 ASN A CA 1
ATOM 2157 C C . ASN A 1 289 ? 17.003 7.503 9.539 1.00 91.69 289 ASN A C 1
ATOM 2159 O O . ASN A 1 289 ? 16.962 6.359 9.993 1.00 91.69 289 ASN A O 1
ATOM 2163 N N . GLY A 1 290 ? 16.218 7.886 8.527 1.00 90.31 290 GLY A N 1
ATOM 2164 C CA . GLY A 1 290 ? 15.276 6.989 7.847 1.00 90.31 290 GLY A CA 1
ATOM 2165 C C . GLY A 1 290 ? 14.057 6.574 8.681 1.00 90.31 290 GLY A C 1
ATOM 2166 O O . GLY A 1 290 ? 13.367 5.630 8.305 1.00 90.31 290 GLY A O 1
ATOM 2167 N N . ARG A 1 291 ? 13.784 7.253 9.802 1.00 94.06 291 ARG A N 1
ATOM 2168 C CA . ARG A 1 291 ? 12.631 6.996 10.675 1.00 94.06 291 ARG A CA 1
ATOM 2169 C C . ARG A 1 291 ? 11.710 8.206 10.686 1.00 94.06 291 ARG A C 1
ATOM 2171 O O . ARG A 1 291 ? 12.177 9.315 10.926 1.00 94.06 291 ARG A O 1
ATOM 2178 N N . ALA A 1 292 ? 10.419 7.979 10.468 1.00 94.56 292 ALA A N 1
ATOM 2179 C CA . ALA A 1 292 ? 9.380 8.983 10.641 1.00 94.56 292 ALA A CA 1
ATOM 2180 C C . ALA A 1 292 ? 8.697 8.795 11.998 1.00 94.56 292 ALA A C 1
ATOM 2182 O O . ALA A 1 292 ? 8.223 7.705 12.323 1.00 94.56 292 ALA A O 1
ATOM 2183 N N . THR A 1 293 ? 8.668 9.852 12.806 1.00 95.62 293 THR A N 1
ATOM 2184 C CA . THR A 1 293 ? 8.028 9.834 14.123 1.00 95.62 293 THR A CA 1
ATOM 2185 C C . THR A 1 293 ? 7.200 11.084 14.359 1.00 95.62 293 THR A C 1
ATOM 2187 O O . THR A 1 293 ? 7.613 12.183 13.982 1.00 95.62 293 THR A O 1
ATOM 2190 N N . GLY A 1 294 ? 6.082 10.939 15.065 1.00 92.25 294 GLY A N 1
ATOM 2191 C CA . GLY A 1 294 ? 5.408 12.053 15.714 1.00 92.25 294 GLY A CA 1
ATOM 2192 C C . GLY A 1 294 ? 6.326 12.760 16.713 1.00 92.25 294 GLY A C 1
ATOM 2193 O O . GLY A 1 294 ? 7.378 12.250 17.113 1.00 92.25 294 GLY A O 1
ATOM 2194 N N . MET A 1 295 ? 5.923 13.955 17.142 1.00 87.69 295 MET A N 1
ATOM 2195 C CA . MET A 1 295 ? 6.694 14.750 18.110 1.00 87.69 295 MET A CA 1
ATOM 2196 C C . MET A 1 295 ? 6.827 14.074 19.487 1.00 87.69 295 MET A C 1
ATOM 2198 O O . MET A 1 295 ? 7.707 14.428 20.267 1.00 87.69 295 MET A O 1
ATOM 2202 N N . ASP A 1 296 ? 5.975 13.091 19.779 1.00 87.19 296 ASP A N 1
ATOM 2203 C CA . ASP A 1 296 ? 5.996 12.239 20.971 1.00 87.19 296 ASP A CA 1
ATOM 2204 C C . ASP A 1 296 ? 6.881 10.980 20.817 1.00 87.19 296 ASP A C 1
ATOM 2206 O O . ASP A 1 296 ? 7.023 10.205 21.763 1.00 87.19 296 ASP A O 1
ATOM 2210 N N . GLY A 1 297 ? 7.487 10.776 19.642 1.00 88.50 297 GLY A N 1
ATOM 2211 C CA . GLY A 1 297 ? 8.322 9.621 19.312 1.00 88.50 297 GLY A CA 1
ATOM 2212 C C . GLY A 1 297 ? 7.564 8.406 18.763 1.00 88.50 297 GLY A C 1
ATOM 2213 O O . GLY A 1 297 ? 8.202 7.400 18.443 1.00 88.50 297 GLY A O 1
ATOM 2214 N N . THR A 1 298 ? 6.237 8.475 18.624 1.00 90.62 298 THR A N 1
ATOM 2215 C CA . THR A 1 298 ? 5.432 7.409 18.007 1.00 90.62 298 THR A CA 1
ATOM 2216 C C . THR A 1 298 ? 5.796 7.271 16.525 1.00 90.62 298 THR A C 1
ATOM 2218 O O . THR A 1 298 ? 5.906 8.275 15.830 1.00 90.62 298 THR A O 1
ATOM 2221 N N . LEU A 1 299 ? 6.008 6.050 16.018 1.00 91.94 299 LEU A N 1
ATOM 2222 C CA . LEU A 1 299 ? 6.294 5.822 14.590 1.00 91.94 299 LEU A CA 1
ATOM 2223 C C . LEU A 1 299 ? 5.110 6.257 13.712 1.00 91.94 299 LEU A C 1
ATOM 2225 O O . LEU A 1 299 ? 3.962 5.957 14.040 1.00 91.94 299 LEU A O 1
ATOM 2229 N N . ALA A 1 300 ? 5.405 6.926 12.597 1.00 89.88 300 ALA A N 1
ATOM 2230 C CA . ALA A 1 300 ? 4.418 7.514 11.697 1.00 89.88 300 ALA A CA 1
ATOM 2231 C C . ALA A 1 300 ? 4.698 7.137 10.234 1.00 89.88 300 ALA A C 1
ATOM 2233 O O . ALA A 1 300 ? 5.407 7.864 9.538 1.00 89.88 300 ALA A O 1
ATOM 2234 N N . GLY A 1 301 ? 4.148 5.997 9.801 1.00 90.25 301 GLY A N 1
ATOM 2235 C CA . GLY A 1 301 ? 4.361 5.411 8.475 1.00 90.25 301 GLY A CA 1
ATOM 2236 C C . GLY A 1 301 ? 5.838 5.272 8.082 1.00 90.25 301 GLY A C 1
ATOM 2237 O O . GLY A 1 301 ? 6.742 5.351 8.922 1.00 90.25 301 GLY A O 1
ATOM 2238 N N . GLY A 1 302 ? 6.104 5.044 6.795 1.00 93.38 302 GLY A N 1
ATOM 2239 C CA . GLY A 1 302 ? 7.450 4.775 6.281 1.00 93.38 302 GLY A CA 1
ATOM 2240 C C . GLY A 1 302 ? 8.002 5.819 5.312 1.00 93.38 302 GLY A C 1
ATOM 2241 O O . GLY A 1 302 ? 7.286 6.542 4.622 1.00 93.38 302 GLY A O 1
ATOM 2242 N N . VAL A 1 303 ? 9.334 5.872 5.238 1.00 94.81 303 VAL A N 1
ATOM 2243 C CA . VAL A 1 303 ? 10.093 6.662 4.244 1.00 94.81 303 VAL A CA 1
ATOM 2244 C C . VAL A 1 303 ? 11.011 5.789 3.380 1.00 94.81 303 VAL A C 1
ATOM 2246 O O . VAL A 1 303 ? 11.862 6.299 2.652 1.00 94.81 303 VAL A O 1
ATOM 2249 N N . GLY A 1 304 ? 10.862 4.465 3.496 1.00 93.06 304 GLY A N 1
ATOM 2250 C CA . GLY A 1 304 ? 11.573 3.480 2.686 1.00 93.06 304 GLY A CA 1
ATOM 2251 C C . GLY A 1 304 ? 11.068 3.421 1.243 1.00 93.06 304 GLY A C 1
ATOM 2252 O O . GLY A 1 304 ? 10.150 4.138 0.853 1.00 93.06 304 GLY A O 1
ATOM 2253 N N . THR A 1 305 ? 11.685 2.546 0.452 1.00 94.50 305 THR A N 1
ATOM 2254 C CA . THR A 1 305 ? 11.277 2.261 -0.928 1.00 94.50 305 THR A CA 1
ATOM 2255 C C . THR A 1 305 ? 11.017 0.770 -1.103 1.00 94.50 305 THR A C 1
ATOM 2257 O O . THR A 1 305 ? 11.657 -0.055 -0.444 1.00 94.50 305 THR A O 1
ATOM 2260 N N . LEU A 1 306 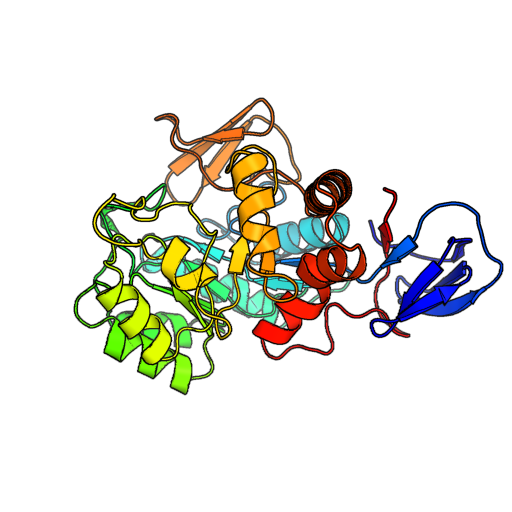? 10.147 0.410 -2.047 1.00 96.31 306 LEU A N 1
ATOM 2261 C CA . LEU A 1 306 ? 9.882 -0.993 -2.381 1.00 96.31 306 LEU A CA 1
ATOM 2262 C C . LEU A 1 306 ? 11.139 -1.691 -2.930 1.00 96.31 306 LEU A C 1
ATOM 2264 O O . LEU A 1 306 ? 11.352 -2.869 -2.654 1.00 96.31 306 LEU A O 1
ATOM 2268 N N . ASP A 1 307 ? 12.037 -0.948 -3.592 1.00 94.75 307 ASP A N 1
ATOM 2269 C CA . ASP A 1 307 ? 13.378 -1.423 -3.970 1.00 94.75 307 ASP A CA 1
ATOM 2270 C C . ASP A 1 307 ? 14.190 -1.884 -2.747 1.00 94.75 307 ASP A C 1
ATOM 2272 O O . ASP A 1 307 ? 14.852 -2.923 -2.790 1.00 94.75 307 ASP A O 1
ATOM 2276 N N . LYS A 1 308 ? 14.161 -1.115 -1.646 1.00 95.19 308 LYS A N 1
ATOM 2277 C CA . LYS A 1 308 ? 14.826 -1.498 -0.392 1.00 95.19 308 LYS A CA 1
ATOM 2278 C C . LYS A 1 308 ? 14.164 -2.746 0.190 1.00 95.19 308 LYS A C 1
ATOM 2280 O O . LYS A 1 308 ? 14.871 -3.666 0.586 1.00 95.19 308 LYS A O 1
ATOM 2285 N N . SER A 1 309 ? 12.833 -2.801 0.203 1.00 97.12 309 SER A N 1
ATOM 2286 C CA . SER A 1 309 ? 12.095 -3.961 0.708 1.00 97.12 309 SER A CA 1
ATOM 2287 C C . SER A 1 309 ? 12.407 -5.244 -0.074 1.00 97.12 309 SER A C 1
ATOM 2289 O O . SER A 1 309 ? 12.588 -6.292 0.540 1.00 97.12 309 SER A O 1
ATOM 2291 N N . LEU A 1 310 ? 12.554 -5.173 -1.403 1.00 96.81 310 LEU A N 1
ATOM 2292 C CA . LEU A 1 310 ? 12.980 -6.308 -2.233 1.00 96.81 310 LEU A CA 1
ATOM 2293 C C . LEU A 1 310 ? 14.387 -6.802 -1.880 1.00 96.81 310 LEU A C 1
ATOM 2295 O O . LEU A 1 310 ? 14.601 -8.009 -1.777 1.00 96.81 310 LEU A O 1
ATOM 2299 N N . LYS A 1 311 ? 15.336 -5.885 -1.661 1.00 96.12 311 LYS A N 1
ATOM 2300 C CA . LYS A 1 311 ? 16.702 -6.238 -1.237 1.00 96.12 311 LYS A CA 1
ATOM 2301 C C . LYS A 1 311 ? 16.717 -6.915 0.127 1.00 96.12 311 LYS A C 1
ATOM 2303 O O . LYS A 1 311 ? 17.346 -7.956 0.272 1.00 96.12 311 LYS A O 1
ATOM 2308 N N . LEU A 1 312 ? 15.957 -6.386 1.084 1.00 97.31 312 LEU A N 1
ATOM 2309 C CA . LEU A 1 312 ? 15.806 -7.009 2.399 1.00 97.31 312 LEU A CA 1
ATOM 2310 C C . LEU A 1 312 ? 15.202 -8.412 2.284 1.00 97.31 312 LEU A C 1
ATOM 2312 O O . LEU A 1 312 ? 15.739 -9.357 2.845 1.00 97.31 312 LEU A O 1
ATOM 2316 N N . MET A 1 313 ? 14.134 -8.589 1.502 1.00 97.62 313 MET A N 1
ATOM 2317 C CA . MET A 1 313 ? 13.540 -9.913 1.283 1.00 97.62 313 MET A CA 1
ATOM 2318 C C . MET A 1 313 ? 14.523 -10.907 0.654 1.00 97.62 313 MET A C 1
ATOM 2320 O O . MET A 1 313 ? 14.552 -12.071 1.056 1.00 97.62 313 MET A O 1
ATOM 2324 N N . TRP A 1 314 ? 15.356 -10.454 -0.284 1.00 95.94 314 TRP A N 1
ATOM 2325 C CA . TRP A 1 314 ? 16.430 -11.267 -0.853 1.00 95.94 314 TRP A CA 1
ATOM 2326 C C . TRP A 1 314 ? 17.460 -11.687 0.204 1.00 95.94 314 TRP A C 1
ATOM 2328 O O . TRP A 1 314 ? 17.773 -12.872 0.318 1.00 95.94 314 TRP A O 1
ATOM 2338 N N . GLU A 1 315 ? 17.930 -10.749 1.029 1.00 96.94 315 GLU A N 1
ATOM 2339 C CA . GLU A 1 315 ? 18.844 -11.019 2.150 1.00 96.94 315 GLU A CA 1
ATOM 2340 C C . GLU A 1 315 ? 18.225 -11.964 3.194 1.00 96.94 315 GLU A C 1
ATOM 2342 O O . GLU A 1 315 ? 18.912 -12.802 3.779 1.00 96.94 315 GLU A O 1
ATOM 2347 N N . TYR A 1 316 ? 16.908 -11.886 3.381 1.00 97.12 316 TYR A N 1
ATOM 2348 C CA . TYR A 1 316 ? 16.125 -12.750 4.264 1.00 97.12 316 TYR A CA 1
ATOM 2349 C C . TYR A 1 316 ? 15.868 -14.149 3.679 1.00 97.12 316 TYR A C 1
ATOM 2351 O O . TYR A 1 316 ? 15.316 -15.013 4.367 1.00 97.12 316 TYR A O 1
ATOM 2359 N N . GLY A 1 317 ? 16.280 -14.397 2.431 1.00 96.44 317 GLY A N 1
ATOM 2360 C CA . GLY A 1 317 ? 16.137 -15.683 1.750 1.00 96.44 317 GLY A CA 1
ATOM 2361 C C . GLY A 1 317 ? 14.724 -15.968 1.237 1.00 96.44 317 GLY A C 1
ATOM 2362 O O . GLY A 1 317 ? 14.362 -17.133 1.064 1.00 96.44 317 GLY A O 1
ATOM 2363 N N . VAL A 1 318 ? 13.911 -14.932 1.017 1.00 97.50 318 VAL A N 1
ATOM 2364 C CA . VAL A 1 318 ? 12.603 -15.054 0.358 1.00 97.50 318 VAL A CA 1
ATOM 2365 C C . VAL A 1 318 ? 12.820 -15.405 -1.115 1.00 97.50 318 VAL A C 1
ATOM 2367 O O . VAL A 1 318 ? 13.718 -14.867 -1.766 1.00 97.50 318 VAL A O 1
ATOM 2370 N N . GLY A 1 319 ? 11.996 -16.311 -1.649 1.00 96.88 319 GLY A N 1
ATOM 2371 C CA . GLY A 1 319 ? 12.020 -16.653 -3.072 1.00 96.88 319 GLY A CA 1
ATOM 2372 C C . GLY A 1 319 ? 11.798 -15.410 -3.933 1.00 96.88 319 GLY A C 1
ATOM 2373 O O . GLY A 1 319 ? 10.929 -14.593 -3.634 1.00 96.88 319 GLY A O 1
ATOM 2374 N N . LEU A 1 320 ? 12.593 -15.251 -4.989 1.00 95.44 320 LEU A N 1
ATOM 2375 C CA . LEU A 1 320 ? 12.617 -14.010 -5.759 1.00 95.44 320 LEU A CA 1
ATOM 2376 C C . LEU A 1 320 ? 11.269 -13.705 -6.424 1.00 95.44 320 LEU A C 1
ATOM 2378 O O . LEU A 1 320 ? 10.838 -12.557 -6.422 1.00 95.44 320 LEU A O 1
ATOM 2382 N N . GLU A 1 321 ? 10.609 -14.722 -6.971 1.00 97.31 321 GLU A N 1
ATOM 2383 C CA . GLU A 1 321 ? 9.282 -14.619 -7.577 1.00 97.31 321 GLU A CA 1
ATOM 2384 C C . GLU A 1 321 ? 8.259 -14.141 -6.544 1.00 97.31 321 GLU A C 1
ATOM 2386 O O . GLU A 1 321 ? 7.545 -13.175 -6.785 1.00 97.31 321 GLU A O 1
ATOM 2391 N N . ASP A 1 322 ? 8.264 -14.740 -5.350 1.00 97.88 322 ASP A N 1
ATOM 2392 C CA . ASP A 1 322 ? 7.344 -14.384 -4.267 1.00 97.88 322 ASP A CA 1
ATOM 2393 C C . ASP A 1 322 ? 7.571 -12.944 -3.771 1.00 97.88 322 ASP A C 1
ATOM 2395 O O . ASP A 1 322 ? 6.617 -12.199 -3.529 1.00 97.88 322 ASP A O 1
ATOM 2399 N N . ALA A 1 323 ? 8.841 -12.526 -3.686 1.00 98.00 323 ALA A N 1
ATOM 2400 C CA . ALA A 1 323 ? 9.231 -11.161 -3.351 1.00 98.00 323 ALA A CA 1
ATOM 2401 C C . ALA A 1 323 ? 8.767 -10.158 -4.421 1.00 98.00 323 ALA A C 1
ATOM 2403 O O . ALA A 1 323 ? 8.154 -9.147 -4.078 1.00 98.00 323 ALA A O 1
ATOM 2404 N N . ILE A 1 324 ? 9.003 -10.435 -5.708 1.00 97.94 324 ILE A N 1
ATOM 2405 C CA . ILE A 1 324 ? 8.563 -9.566 -6.811 1.00 97.94 324 ILE A CA 1
ATOM 2406 C C . ILE A 1 324 ? 7.037 -9.492 -6.857 1.00 97.94 324 ILE A C 1
ATOM 2408 O O . ILE A 1 324 ? 6.480 -8.395 -6.921 1.00 97.94 324 ILE A O 1
ATOM 2412 N N . ASP A 1 325 ? 6.351 -10.630 -6.773 1.00 98.25 325 ASP A N 1
ATOM 2413 C CA . ASP A 1 325 ? 4.890 -10.699 -6.812 1.00 98.25 325 ASP A CA 1
ATOM 2414 C C . ASP A 1 325 ? 4.252 -9.914 -5.659 1.00 98.25 325 ASP A C 1
ATOM 2416 O O . ASP A 1 325 ? 3.226 -9.261 -5.859 1.00 98.25 325 ASP A O 1
ATOM 2420 N N . SER A 1 326 ? 4.886 -9.891 -4.478 1.00 98.62 326 SER A N 1
ATOM 2421 C CA . SER A 1 326 ? 4.390 -9.161 -3.300 1.00 98.62 326 SER A CA 1
ATOM 2422 C C . SER A 1 326 ? 4.287 -7.643 -3.475 1.00 98.62 326 SER A C 1
ATOM 2424 O O . SER A 1 326 ? 3.497 -7.010 -2.775 1.00 98.62 326 SER A O 1
ATOM 2426 N N . VAL A 1 327 ? 5.051 -7.064 -4.404 1.00 98.19 327 VAL A N 1
ATOM 2427 C CA . VAL A 1 327 ? 5.041 -5.626 -4.725 1.00 98.19 327 VAL A CA 1
ATOM 2428 C C . VAL A 1 327 ? 4.520 -5.340 -6.132 1.00 98.19 327 VAL A C 1
ATOM 2430 O O . VAL A 1 327 ? 4.551 -4.193 -6.569 1.00 98.19 327 VAL A O 1
ATOM 2433 N N . THR A 1 328 ? 4.061 -6.356 -6.869 1.00 98.06 328 THR A N 1
ATOM 2434 C CA . THR A 1 328 ? 3.619 -6.213 -8.265 1.00 98.06 328 THR A CA 1
ATOM 2435 C C . THR A 1 328 ? 2.256 -6.874 -8.498 1.00 98.06 328 THR A C 1
ATOM 2437 O O . THR A 1 328 ? 1.223 -6.219 -8.349 1.00 98.06 328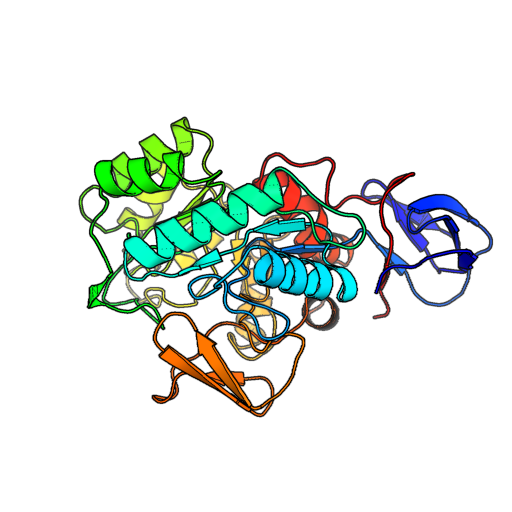 THR A O 1
ATOM 2440 N N . SER A 1 329 ? 2.226 -8.153 -8.868 1.00 97.69 329 SER A N 1
ATOM 2441 C CA . SER A 1 329 ? 1.033 -8.872 -9.322 1.00 97.69 329 SER A CA 1
ATOM 2442 C C . SER A 1 329 ? 0.022 -9.117 -8.198 1.00 97.69 329 SER A C 1
ATOM 2444 O O . SER A 1 329 ? -1.173 -8.900 -8.382 1.00 97.69 329 SER A O 1
ATOM 2446 N N . ARG A 1 330 ? 0.478 -9.487 -6.998 1.00 98.31 330 ARG A N 1
ATOM 2447 C CA . ARG A 1 330 ? -0.389 -9.825 -5.860 1.00 98.31 330 ARG A CA 1
ATOM 2448 C C . ARG A 1 330 ? -1.211 -8.646 -5.322 1.00 98.31 330 ARG A C 1
ATOM 2450 O O . ARG A 1 330 ? -2.412 -8.832 -5.117 1.00 98.31 330 ARG A O 1
ATOM 2457 N N . PRO A 1 331 ? -0.648 -7.438 -5.108 1.00 98.56 331 PRO A N 1
ATOM 2458 C CA . PRO A 1 331 ? -1.467 -6.275 -4.769 1.00 98.56 331 PRO A CA 1
ATOM 2459 C C . PRO A 1 331 ? -2.472 -5.899 -5.862 1.00 98.56 331 PRO A C 1
ATOM 2461 O O . PRO A 1 331 ? -3.594 -5.501 -5.545 1.00 98.56 331 PRO A O 1
ATOM 2464 N N . ALA A 1 332 ? -2.118 -6.074 -7.138 1.00 97.75 332 ALA A N 1
ATOM 2465 C CA . ALA A 1 332 ? -3.052 -5.874 -8.241 1.00 97.75 332 ALA A CA 1
ATOM 2466 C C . ALA A 1 332 ? -4.197 -6.904 -8.225 1.00 97.75 332 ALA A C 1
ATOM 2468 O O . ALA A 1 332 ? -5.358 -6.532 -8.397 1.00 97.75 332 ALA A O 1
ATOM 2469 N N . ASP A 1 333 ? -3.889 -8.174 -7.958 1.00 98.12 333 ASP A N 1
ATOM 2470 C CA . ASP A 1 333 ? -4.872 -9.257 -7.874 1.00 98.12 333 ASP A CA 1
ATOM 2471 C C . ASP A 1 333 ? -5.834 -9.075 -6.696 1.00 98.12 333 ASP A C 1
ATOM 2473 O O . ASP A 1 333 ? -7.037 -9.265 -6.863 1.00 98.12 333 ASP A O 1
ATOM 2477 N N . LEU A 1 334 ? -5.347 -8.632 -5.528 1.00 98.56 334 LEU A N 1
ATOM 2478 C CA . LEU A 1 334 ? -6.208 -8.329 -4.376 1.00 98.56 334 LEU A CA 1
ATOM 2479 C C . LEU A 1 334 ? -7.254 -7.248 -4.706 1.00 98.56 334 LEU A C 1
ATOM 2481 O O . LEU A 1 334 ? -8.347 -7.260 -4.141 1.00 98.56 334 LEU A O 1
ATOM 2485 N N . MET A 1 335 ? -6.921 -6.329 -5.617 1.00 98.31 335 MET A N 1
ATOM 2486 C CA . MET A 1 335 ? -7.786 -5.235 -6.072 1.00 98.31 335 MET A CA 1
ATOM 2487 C C . MET A 1 335 ? -8.597 -5.569 -7.336 1.00 98.31 335 MET A C 1
ATOM 2489 O O . MET A 1 335 ? -9.180 -4.658 -7.928 1.00 98.31 335 MET A O 1
ATOM 2493 N N . ASP A 1 336 ? -8.624 -6.835 -7.769 1.00 96.88 336 ASP A N 1
ATOM 2494 C CA . ASP A 1 336 ? -9.265 -7.290 -9.013 1.00 96.88 336 ASP A CA 1
ATOM 2495 C C . ASP A 1 336 ? -8.758 -6.527 -10.263 1.00 96.88 336 ASP A C 1
ATOM 2497 O O . ASP A 1 336 ? -9.507 -6.206 -11.187 1.00 96.88 336 ASP A O 1
ATOM 2501 N N . MET A 1 337 ? -7.457 -6.214 -10.287 1.00 95.62 337 MET A N 1
ATOM 2502 C CA . MET A 1 337 ? -6.762 -5.458 -11.340 1.00 95.62 337 MET A CA 1
ATOM 2503 C C . MET A 1 337 ? -5.607 -6.262 -11.952 1.00 95.62 337 MET A C 1
ATOM 2505 O O . MET A 1 337 ? -4.552 -5.700 -12.237 1.00 95.62 337 MET A O 1
ATOM 2509 N N . GLY A 1 338 ? -5.787 -7.568 -12.170 1.00 89.62 338 GLY A N 1
ATOM 2510 C CA . GLY A 1 338 ? -4.718 -8.493 -12.580 1.00 89.62 338 GLY A CA 1
ATOM 2511 C C . GLY A 1 338 ? -3.992 -8.164 -13.899 1.00 89.62 338 GLY A C 1
ATOM 2512 O O . GLY A 1 338 ? -2.954 -8.744 -14.201 1.00 89.62 338 GLY A O 1
ATOM 2513 N N . GLN A 1 339 ? -4.475 -7.206 -14.686 1.00 89.25 339 GLN A N 1
ATOM 2514 C CA . GLN A 1 339 ? -3.724 -6.641 -15.810 1.00 89.25 339 GLN A CA 1
ATOM 2515 C C . GLN A 1 339 ? -2.547 -5.736 -15.385 1.00 89.25 339 GLN A C 1
ATOM 2517 O O . GLN A 1 339 ? -1.690 -5.426 -16.206 1.00 89.25 339 GLN A O 1
ATOM 2522 N N . LEU A 1 340 ? -2.520 -5.266 -14.134 1.00 93.38 340 LEU A N 1
ATOM 2523 C CA . LEU A 1 340 ? -1.432 -4.478 -13.550 1.00 93.38 340 LEU A CA 1
ATOM 2524 C C . LEU A 1 340 ? -0.431 -5.389 -12.829 1.00 93.38 340 LEU A C 1
ATOM 2526 O O . LEU A 1 340 ? -0.723 -6.545 -12.531 1.00 93.38 340 LEU A O 1
ATOM 2530 N N . GLY A 1 341 ? 0.763 -4.862 -12.546 1.00 93.50 341 GLY A N 1
ATOM 2531 C CA . GLY A 1 341 ? 1.780 -5.587 -11.776 1.00 93.50 341 GLY A CA 1
ATOM 2532 C C . GLY A 1 341 ? 2.350 -6.817 -12.490 1.00 93.50 341 GLY A C 1
ATOM 2533 O O . GLY A 1 341 ? 3.000 -7.644 -11.866 1.00 93.50 341 GLY A O 1
ATOM 2534 N N . ARG A 1 342 ? 2.119 -6.951 -13.798 1.00 95.06 342 ARG A N 1
ATOM 2535 C CA . ARG A 1 342 ? 2.685 -8.006 -14.642 1.00 95.06 342 ARG A CA 1
ATOM 2536 C C . ARG A 1 342 ? 3.425 -7.378 -15.811 1.00 95.06 342 ARG A C 1
ATOM 2538 O O . ARG A 1 342 ? 2.997 -6.368 -16.378 1.00 95.06 342 ARG A O 1
ATOM 2545 N N . LEU A 1 343 ? 4.569 -7.958 -16.146 1.00 93.88 343 LEU A N 1
ATOM 2546 C CA . LEU A 1 343 ? 5.373 -7.513 -17.270 1.00 93.88 343 LEU A CA 1
ATOM 2547 C C . LEU A 1 343 ? 4.906 -8.269 -18.510 1.00 93.88 343 LEU A C 1
ATOM 2549 O O . LEU A 1 343 ? 4.973 -9.495 -18.551 1.00 93.88 343 LEU A O 1
ATOM 2553 N N . ASP A 1 344 ? 4.449 -7.520 -19.505 1.00 92.50 344 ASP A N 1
ATOM 2554 C CA . ASP A 1 344 ? 4.134 -8.002 -20.845 1.00 92.50 344 ASP A CA 1
ATOM 2555 C C . ASP A 1 344 ? 4.420 -6.874 -21.851 1.00 92.50 344 ASP A C 1
ATOM 2557 O O . ASP A 1 344 ? 4.819 -5.761 -21.480 1.00 92.50 344 ASP A O 1
ATOM 2561 N N . LEU A 1 345 ? 4.246 -7.147 -23.139 1.00 94.12 345 LEU A N 1
ATOM 2562 C CA . LEU A 1 345 ? 4.352 -6.143 -24.186 1.00 94.12 345 LEU A CA 1
ATOM 2563 C C . LEU A 1 345 ? 3.405 -4.966 -23.910 1.00 94.12 345 LEU A C 1
ATOM 2565 O O . LEU A 1 345 ? 2.212 -5.130 -23.665 1.00 94.12 345 LEU A O 1
ATOM 2569 N N . GLY A 1 346 ? 3.946 -3.753 -23.986 1.00 91.81 346 GLY A N 1
ATOM 2570 C CA . GLY A 1 346 ? 3.230 -2.519 -23.679 1.00 91.81 346 GLY A CA 1
ATOM 2571 C C . GLY A 1 346 ? 3.317 -2.072 -22.217 1.00 91.81 346 GLY A C 1
ATOM 2572 O O . GLY A 1 346 ? 2.985 -0.915 -21.948 1.00 91.81 346 GLY A O 1
ATOM 2573 N N . SER A 1 347 ? 3.790 -2.922 -21.299 1.00 91.31 347 SER A N 1
ATOM 2574 C CA . SER A 1 347 ? 3.956 -2.563 -19.887 1.00 91.31 347 SER A CA 1
ATOM 2575 C C . SER A 1 347 ? 5.178 -1.661 -19.664 1.00 91.31 347 SER A C 1
ATOM 2577 O O . SER A 1 347 ? 6.207 -1.840 -20.329 1.00 91.31 347 SER A O 1
ATOM 2579 N N . PRO A 1 348 ? 5.118 -0.724 -18.698 1.00 91.44 348 PRO A N 1
ATOM 2580 C CA . PRO A 1 348 ? 6.311 -0.105 -18.136 1.00 91.44 348 PRO A CA 1
ATOM 2581 C C . PRO A 1 348 ? 7.219 -1.160 -17.506 1.00 91.44 348 PRO A C 1
ATOM 2583 O O . PRO A 1 348 ? 6.747 -2.141 -16.929 1.00 91.44 348 PRO A O 1
ATOM 2586 N N . VAL A 1 349 ? 8.527 -0.939 -17.600 1.00 91.75 349 VAL A N 1
ATOM 2587 C CA . VAL A 1 349 ? 9.537 -1.896 -17.144 1.00 91.75 349 VAL A CA 1
ATOM 2588 C C . VAL A 1 349 ? 10.651 -1.195 -16.387 1.00 91.75 349 VAL A C 1
ATOM 2590 O O . VAL A 1 349 ? 11.083 -0.092 -16.741 1.00 91.75 349 VAL A O 1
ATOM 2593 N N . GLN A 1 350 ? 11.120 -1.854 -15.337 1.00 92.88 350 GLN A N 1
ATOM 2594 C CA . GLN A 1 350 ? 12.220 -1.391 -14.505 1.00 92.88 350 GLN A CA 1
ATOM 2595 C C . GLN A 1 350 ? 13.231 -2.510 -14.270 1.00 92.88 350 GLN A C 1
ATOM 2597 O O . GLN A 1 350 ? 12.933 -3.688 -14.470 1.00 92.88 350 GLN A O 1
ATOM 2602 N N . ILE A 1 351 ? 14.438 -2.119 -13.862 1.00 92.69 351 ILE A N 1
ATOM 2603 C CA . ILE A 1 351 ? 15.539 -3.045 -13.606 1.00 92.69 351 ILE A CA 1
ATOM 2604 C C . ILE A 1 351 ? 15.742 -3.200 -12.106 1.00 92.69 351 ILE A C 1
ATOM 2606 O O . ILE A 1 351 ? 16.036 -2.226 -11.412 1.00 92.69 351 ILE A O 1
ATOM 2610 N N . LEU A 1 352 ? 15.635 -4.439 -11.639 1.00 91.75 352 LEU A N 1
ATOM 2611 C CA . LEU A 1 352 ? 16.013 -4.848 -10.299 1.00 91.75 352 LEU A CA 1
ATOM 2612 C C . LEU A 1 352 ? 17.469 -5.323 -10.291 1.00 91.75 352 LEU A C 1
ATOM 2614 O O . LEU A 1 352 ? 17.847 -6.214 -11.055 1.00 91.75 352 LEU A O 1
ATOM 2618 N N . SER A 1 353 ? 18.258 -4.758 -9.381 1.00 88.56 353 SER A N 1
ATOM 2619 C CA . SER A 1 353 ? 19.627 -5.186 -9.086 1.00 88.56 353 SER A CA 1
ATOM 2620 C C . SER A 1 353 ? 19.712 -5.557 -7.607 1.00 88.56 353 SER A C 1
ATOM 2622 O O . SER A 1 353 ? 19.519 -4.682 -6.754 1.00 88.56 353 SER A O 1
ATOM 2624 N N . LEU A 1 354 ? 19.965 -6.839 -7.333 1.00 84.31 354 LEU A N 1
ATOM 2625 C CA . LEU A 1 354 ? 20.104 -7.422 -5.995 1.00 84.31 354 LEU A CA 1
ATOM 2626 C C . LEU A 1 354 ? 21.565 -7.701 -5.662 1.00 84.31 354 LEU A C 1
ATOM 2628 O O . LEU A 1 354 ? 22.308 -8.083 -6.597 1.00 84.31 354 LEU A O 1
#

pLDDT: mean 95.39, std 4.46, range [68.62, 98.94]

Solvent-accessible surface area (backbone atoms only — not comparable to full-atom values): 17405 Å² total; per-residue (Å²): 78,62,51,48,68,48,80,44,48,16,38,26,28,42,42,77,90,38,82,41,62,13,5,36,28,32,51,89,35,15,31,72,48,68,61,41,69,61,32,92,52,42,31,38,35,37,27,26,25,37,70,38,29,37,19,24,54,71,31,28,44,43,66,45,88,46,51,66,48,56,47,49,24,24,28,43,41,24,58,67,31,26,51,28,32,16,53,21,36,66,31,51,59,66,68,40,52,48,51,24,33,41,36,50,38,56,42,49,77,56,75,56,92,71,41,27,40,54,79,33,27,21,29,46,35,34,30,34,29,73,94,21,35,74,80,38,50,61,92,42,46,37,68,52,50,73,67,62,52,54,51,49,56,72,44,22,60,60,39,33,39,31,32,13,44,64,41,70,56,24,48,62,48,38,36,54,38,37,75,69,71,24,44,28,23,41,28,29,20,70,26,47,41,72,32,37,51,50,30,41,76,34,47,32,44,32,34,47,41,59,68,55,41,46,37,73,67,54,100,87,47,56,10,40,53,54,52,45,55,75,32,89,82,36,36,40,27,34,58,58,74,74,74,89,44,58,63,69,60,50,51,57,49,51,74,58,36,74,91,33,45,29,47,31,47,39,22,25,12,44,15,89,70,57,71,49,77,38,53,54,61,100,42,61,28,42,32,56,97,82,41,32,18,34,90,86,64,49,67,44,59,25,53,64,50,70,71,56,27,46,46,52,37,51,76,68,67,47,55,66,67,53,50,51,30,13,30,8,30,49,44,20,44,76,68,77,38,63,84,40,28,46,23,49,80,66,27,50,39,26,70,50,77,126

Radius of gyration: 19.5 Å; Cα contacts (8 Å, |Δi|>4): 907; chains: 1; bounding box: 49×41×54 Å

InterPro domains:
  IPR003764 N-acetylglucosamine-6-phosphate deacetylase [PIRSF038994] (28-351)
  IPR003764 N-acetylglucosamine-6-phosphate deacetylase [TIGR00221] (28-338)
  IPR006680 Amidohydrolase-related [PF01979] (44-347)
  IPR032466 Metal-dependent hydrolase [SSF51556] (47-339)

Organism: NCBI:txid449393

Mean predicted aligned error: 3.59 Å

Nearest PDB structures (foldseek):
  2p53-assembly1_B  TM=9.023E-01  e=2.481E-33  Escherichia coli K-12
  2p50-assembly1_A  TM=8.963E-01  e=6.073E-32  Escherichia coli K-12
  6jku-assembly1_D  TM=8.952E-01  e=4.724E-31  Pasteurella multocida
  3egj-assembly1_A  TM=8.759E-01  e=5.662E-31  Vibrio cholerae
  1ymy-assembly1_A  TM=8.505E-01  e=1.991E-29  Escherichia coli K-12